Protein AF-0000000072495945 (afdb_homodimer)

Sequence (270 aa):
MSCQNFSPSEMRRWKANARERNRMHSLNIALDRLRNHLPFVHGNDSLSHRSALKLSKIETLRLARNYLILLTEILHNTRFDRSPFNDYDLIGQILAFGFSQQSLNKLSIMMNFTPFKQIQRPSLIVRKIFIKYNLMSCQNFSPSEMRRWKANARERNRMHSLNIALDRLRNHLPFVHGNDSLSHRSALKLSKIETLRLARNYLILLTEILHNTRFDRSPFNDYDLIGQILAFGFSQQSLNKLSIMMNFTPFKQIQRPSLIVRKIFIKYNL

Structure (mmCIF, N/CA/C/O backbone):
data_AF-0000000072495945-model_v1
#
loop_
_entity.id
_entity.type
_entity.pdbx_description
1 polymer 'Neurogenic differentiation factor 1'
#
loop_
_atom_site.group_PDB
_atom_site.id
_atom_site.type_symbol
_atom_site.label_atom_id
_atom_site.label_alt_id
_atom_site.label_comp_id
_atom_site.label_asym_id
_atom_site.label_entity_id
_atom_site.label_seq_id
_atom_site.pdbx_PDB_ins_code
_atom_site.Cartn_x
_atom_site.Cartn_y
_atom_site.Cartn_z
_atom_site.occupancy
_atom_site.B_iso_or_equiv
_atom_site.auth_seq_id
_atom_site.auth_comp_id
_atom_site.auth_asym_id
_atom_site.auth_atom_id
_atom_site.pdbx_PDB_model_num
ATOM 1 N N . MET A 1 1 ? -11.484 23.484 37.125 1 47.38 1 MET A N 1
ATOM 2 C CA . MET A 1 1 ? -11.117 23.312 35.719 1 47.38 1 MET A CA 1
ATOM 3 C C . MET A 1 1 ? -11.703 24.422 34.844 1 47.38 1 MET A C 1
ATOM 5 O O . MET A 1 1 ? -12.922 24.562 34.75 1 47.38 1 MET A O 1
ATOM 9 N N . SER A 1 2 ? -11 25.562 34.781 1 54.03 2 SER A N 1
ATOM 10 C CA . SER A 1 2 ? -11.508 26.688 34 1 54.03 2 SER A CA 1
ATOM 11 C C . SER A 1 2 ? -11.898 26.234 32.594 1 54.03 2 SER A C 1
ATOM 13 O O . SER A 1 2 ? -11.094 25.609 31.875 1 54.03 2 SER A O 1
ATOM 15 N N . CYS A 1 3 ? -13.078 26.016 32.469 1 60.5 3 CYS A N 1
ATOM 16 C CA . CYS A 1 3 ? -13.617 25.578 31.188 1 60.5 3 CYS A CA 1
ATOM 17 C C . CYS A 1 3 ? -13.281 26.578 30.094 1 60.5 3 CYS A C 1
ATOM 19 O O . CYS A 1 3 ? -13.688 27.75 30.156 1 60.5 3 CYS A O 1
ATOM 21 N N . GLN A 1 4 ? -12.062 26.578 29.547 1 64.38 4 GLN A N 1
ATOM 22 C CA . GLN A 1 4 ? -11.703 27.5 28.484 1 64.38 4 GLN A CA 1
ATOM 23 C C . GLN A 1 4 ? -12.82 27.609 27.453 1 64.38 4 GLN A C 1
ATOM 25 O O . GLN A 1 4 ? -13.328 26.594 26.969 1 64.38 4 GLN A O 1
ATOM 30 N N . ASN A 1 5 ? -13.688 28.5 27.578 1 75.94 5 ASN A N 1
ATOM 31 C CA . ASN A 1 5 ? -14.758 28.797 26.625 1 75.94 5 ASN A CA 1
ATOM 32 C C . ASN A 1 5 ? -14.234 28.953 25.203 1 75.94 5 ASN A C 1
ATOM 34 O O . ASN A 1 5 ? -13.453 29.859 24.922 1 75.94 5 ASN A O 1
ATOM 38 N N . PHE A 1 6 ? -14.266 28.016 24.312 1 80.31 6 PHE A N 1
ATOM 39 C CA . PHE A 1 6 ? -13.797 28.062 22.938 1 80.31 6 PHE A CA 1
ATOM 40 C C . PHE A 1 6 ? -14.773 28.844 22.062 1 80.31 6 PHE A C 1
ATOM 42 O O . PHE A 1 6 ? -15.992 28.719 22.203 1 80.31 6 PHE A O 1
ATOM 49 N N . SER A 1 7 ? -14.273 29.891 21.406 1 89.69 7 SER A N 1
ATOM 50 C CA . SER A 1 7 ? -15.078 30.562 20.375 1 89.69 7 SER A CA 1
ATOM 51 C C . SER A 1 7 ? -15.625 29.547 19.375 1 89.69 7 SER A C 1
ATOM 53 O O . SER A 1 7 ? -15.117 28.438 19.25 1 89.69 7 SER A O 1
ATOM 55 N N . PRO A 1 8 ? -16.688 29.922 18.734 1 90.5 8 PRO A N 1
ATOM 56 C CA . PRO A 1 8 ? -17.25 29.031 17.719 1 90.5 8 PRO A CA 1
ATOM 57 C C . PRO A 1 8 ? -16.219 28.641 16.641 1 90.5 8 PRO A C 1
ATOM 59 O O . PRO A 1 8 ? -16.203 27.5 16.188 1 90.5 8 PRO A O 1
ATOM 62 N N . SER A 1 9 ? -15.445 29.594 16.234 1 92.69 9 SER A N 1
ATOM 63 C CA . SER A 1 9 ? -14.43 29.312 15.227 1 92.69 9 SER A CA 1
ATOM 64 C C . SER A 1 9 ? -13.406 28.312 15.75 1 92.69 9 SER A C 1
ATOM 66 O O . SER A 1 9 ? -12.977 27.422 15.008 1 92.69 9 SER A O 1
ATOM 68 N N . GLU A 1 10 ? -13.07 28.516 16.938 1 92.25 10 GLU A N 1
ATOM 69 C CA . GLU A 1 10 ? -12.102 27.594 17.531 1 92.25 10 GLU A CA 1
ATOM 70 C C . GLU A 1 10 ? -12.664 26.188 17.641 1 92.25 10 GLU A C 1
ATOM 72 O O . GLU A 1 10 ? -11.953 25.203 17.406 1 92.25 10 GLU A O 1
ATOM 77 N N . MET A 1 11 ? -13.789 26.125 17.953 1 93.38 11 MET A N 1
ATOM 78 C CA . MET A 1 11 ? -14.461 24.828 18.078 1 93.38 11 MET A CA 1
ATOM 79 C C . MET A 1 11 ? -14.531 24.125 16.719 1 93.38 11 MET A C 1
ATOM 81 O O . MET A 1 11 ? -14.328 22.906 16.641 1 93.38 11 MET A O 1
ATOM 85 N N . ARG A 1 12 ? -14.867 24.906 15.695 1 95.5 12 ARG A N 1
ATOM 86 C CA . ARG A 1 12 ? -14.898 24.344 14.352 1 95.5 12 ARG A CA 1
ATOM 87 C C . ARG A 1 12 ? -13.531 23.797 13.945 1 95.5 12 ARG A C 1
ATOM 89 O O . ARG A 1 12 ? -13.438 22.719 13.367 1 95.5 12 ARG A O 1
ATOM 96 N N . ARG A 1 13 ? -12.625 24.547 14.242 1 95.62 13 ARG A N 1
ATOM 97 C CA . ARG A 1 13 ? -11.266 24.141 13.914 1 95.62 13 ARG A CA 1
ATOM 98 C C . ARG A 1 13 ? -10.883 22.859 14.664 1 95.62 13 ARG A C 1
ATOM 100 O O . ARG A 1 13 ? -10.25 21.969 14.102 1 95.62 13 ARG A O 1
ATOM 107 N N . TRP A 1 14 ? -11.188 22.812 15.891 1 95.62 14 TRP A N 1
ATOM 108 C CA . TRP A 1 14 ? -10.891 21.641 16.703 1 95.62 14 TRP A CA 1
ATOM 109 C C . TRP A 1 14 ? -11.547 20.391 16.125 1 95.62 14 TRP A C 1
ATOM 111 O O . TRP A 1 14 ? -10.914 19.344 16.031 1 95.62 14 TRP A O 1
ATOM 121 N N . LYS A 1 15 ? -12.703 20.547 15.734 1 97.12 15 LYS A N 1
ATOM 122 C CA . LYS A 1 15 ? -13.43 19.422 15.141 1 97.12 15 LYS A CA 1
ATOM 123 C C . LYS A 1 15 ? -12.781 18.969 13.836 1 97.12 15 LYS A C 1
ATOM 125 O O . LYS A 1 15 ? -12.648 17.781 13.578 1 97.12 15 LYS A O 1
ATOM 130 N N . ALA A 1 16 ? -12.375 19.859 12.961 1 97.19 16 ALA A N 1
ATOM 131 C CA . ALA A 1 16 ? -11.727 19.547 11.688 1 97.19 16 ALA A CA 1
ATOM 132 C C . ALA A 1 16 ? -10.406 18.828 11.914 1 97.19 16 ALA A C 1
ATOM 134 O O . ALA A 1 16 ? -10.086 17.859 11.211 1 97.19 16 ALA A O 1
ATOM 135 N N . ASN A 1 17 ? -9.75 19.281 12.867 1 96.25 17 ASN A N 1
ATOM 136 C CA . ASN A 1 17 ? -8.469 18.656 13.211 1 96.25 17 ASN A CA 1
ATOM 137 C C . ASN A 1 17 ? -8.656 17.25 13.734 1 96.25 17 ASN A C 1
ATOM 139 O O . ASN A 1 17 ? -7.859 16.359 13.438 1 96.25 17 ASN A O 1
ATOM 143 N N . ALA A 1 18 ? -9.641 17.125 14.539 1 97.31 18 ALA A N 1
ATOM 144 C CA . ALA A 1 18 ? -9.945 15.797 15.07 1 97.31 18 ALA A CA 1
ATOM 145 C C . ALA A 1 18 ? -10.32 14.836 13.953 1 97.31 18 ALA A C 1
ATOM 147 O O . ALA A 1 18 ? -9.922 13.664 13.969 1 97.31 18 ALA A O 1
ATOM 148 N N . ARG A 1 19 ? -11.031 15.297 12.992 1 96.69 19 ARG A N 1
ATOM 149 C CA . ARG A 1 19 ? -11.398 14.469 11.852 1 96.69 19 ARG A CA 1
ATOM 150 C C . ARG A 1 19 ? -10.172 14.039 11.062 1 96.69 19 ARG A C 1
ATOM 152 O O . ARG A 1 19 ? -10.039 12.875 10.688 1 96.69 19 ARG A O 1
ATOM 159 N N . GLU A 1 20 ? -9.32 14.977 10.867 1 94.69 20 GLU A N 1
ATOM 160 C CA . GLU A 1 20 ? -8.102 14.688 10.117 1 94.69 20 GLU A CA 1
ATOM 161 C C . GLU A 1 20 ? -7.207 13.703 10.867 1 94.69 20 GLU A C 1
ATOM 163 O O . GLU A 1 20 ? -6.605 12.812 10.258 1 94.69 20 GLU A O 1
ATOM 168 N N . ARG A 1 21 ? -7.172 13.859 12.07 1 96.38 21 ARG A N 1
ATOM 169 C CA . ARG A 1 21 ? -6.387 12.938 12.875 1 96.38 21 ARG A CA 1
ATOM 170 C C . ARG A 1 21 ? -6.941 11.516 12.781 1 96.38 21 ARG A C 1
ATOM 172 O O . ARG A 1 21 ? -6.18 10.562 12.641 1 96.38 21 ARG A O 1
ATOM 179 N N . ASN A 1 22 ? -8.203 11.5 12.852 1 96.81 22 ASN A N 1
ATOM 180 C CA . ASN A 1 22 ? -8.852 10.195 12.711 1 96.81 22 ASN A CA 1
ATOM 181 C C . ASN A 1 22 ? -8.586 9.586 11.336 1 96.81 22 ASN A C 1
ATOM 183 O O . ASN A 1 22 ? -8.375 8.375 11.219 1 96.81 22 ASN A O 1
ATOM 187 N N . ARG A 1 23 ? -8.688 10.289 10.328 1 95.19 23 ARG A N 1
ATOM 188 C CA . ARG A 1 23 ? -8.414 9.82 8.977 1 95.19 23 ARG A CA 1
ATOM 189 C C . ARG A 1 23 ? -7 9.266 8.852 1 95.19 23 ARG A C 1
ATOM 191 O O . ARG A 1 23 ? -6.793 8.203 8.266 1 95.19 23 ARG A O 1
ATOM 198 N N . MET A 1 24 ? -6.055 10.016 9.414 1 96.25 24 MET A N 1
ATOM 199 C CA . MET A 1 24 ? -4.66 9.586 9.359 1 96.25 24 MET A CA 1
ATOM 200 C C . MET A 1 24 ? -4.461 8.289 10.141 1 96.25 24 MET A C 1
ATOM 202 O O . MET A 1 24 ? -3.662 7.438 9.75 1 96.25 24 MET A O 1
ATOM 206 N N . HIS A 1 25 ? -5.172 8.195 11.203 1 96.81 25 HIS A N 1
ATOM 207 C CA . HIS A 1 25 ? -5.125 6.945 11.961 1 96.81 25 HIS A CA 1
ATOM 208 C C . HIS A 1 25 ? -5.637 5.777 11.125 1 96.81 25 HIS A C 1
ATOM 210 O O . HIS A 1 25 ? -5.023 4.707 11.109 1 96.81 25 HIS A O 1
ATOM 216 N N . SER A 1 26 ? -6.672 5.996 10.438 1 95.75 26 SER A N 1
ATOM 217 C CA . SER A 1 26 ? -7.23 4.961 9.57 1 95.75 26 SER A CA 1
ATOM 218 C C . SER A 1 26 ? -6.246 4.566 8.477 1 95.75 26 SER A C 1
ATOM 220 O O . SER A 1 26 ? -6.156 3.391 8.109 1 95.75 26 SER A O 1
ATOM 222 N N . LEU A 1 27 ? -5.605 5.473 7.945 1 95.94 27 LEU A N 1
ATOM 223 C CA . LEU A 1 27 ? -4.594 5.207 6.93 1 95.94 27 LEU A CA 1
ATOM 224 C C . LEU A 1 27 ? -3.488 4.312 7.484 1 95.94 27 LEU A C 1
ATOM 226 O O . LEU A 1 27 ? -3.07 3.357 6.824 1 95.94 27 LEU A O 1
ATOM 230 N N . ASN A 1 28 ? -3.082 4.656 8.68 1 95.5 28 ASN A N 1
ATOM 231 C CA . ASN A 1 28 ? -2.039 3.867 9.328 1 95.5 28 ASN A CA 1
ATOM 232 C C . ASN A 1 28 ? -2.502 2.438 9.594 1 95.5 28 ASN A C 1
ATOM 234 O O . ASN A 1 28 ? -1.726 1.491 9.445 1 95.5 28 ASN A O 1
ATOM 238 N N . ILE A 1 29 ? -3.676 2.318 9.961 1 95.12 29 ILE A N 1
ATOM 239 C CA . ILE A 1 29 ? -4.23 0.989 10.188 1 95.12 29 ILE A CA 1
ATOM 240 C C . ILE A 1 29 ? -4.215 0.196 8.883 1 95.12 29 ILE A C 1
ATOM 242 O O . ILE A 1 29 ? -3.844 -0.979 8.867 1 95.12 29 ILE A O 1
ATOM 246 N N . ALA A 1 30 ? -4.652 0.862 7.848 1 95.19 30 ALA A N 1
ATOM 247 C CA . ALA A 1 30 ? -4.664 0.189 6.551 1 95.19 30 ALA A CA 1
ATOM 248 C C . ALA A 1 30 ? -3.252 -0.219 6.133 1 95.19 30 ALA A C 1
ATOM 250 O O . ALA A 1 30 ? -3.051 -1.303 5.578 1 95.19 30 ALA A O 1
ATOM 251 N N . LEU A 1 31 ? -2.318 0.604 6.418 1 94.5 31 LEU A N 1
ATOM 252 C CA . LEU A 1 31 ? -0.926 0.297 6.109 1 94.5 31 LEU A CA 1
ATOM 253 C C . LEU A 1 31 ? -0.437 -0.895 6.926 1 94.5 31 LEU A C 1
ATOM 255 O O . LEU A 1 31 ? 0.254 -1.771 6.398 1 94.5 31 LEU A O 1
ATOM 259 N N . ASP A 1 32 ? -0.791 -0.868 8.164 1 92.19 32 ASP A N 1
ATOM 260 C CA . ASP A 1 32 ? -0.397 -1.972 9.039 1 92.19 32 ASP A CA 1
ATOM 261 C C . ASP A 1 32 ? -1.018 -3.287 8.57 1 92.19 32 ASP A C 1
ATOM 263 O O . ASP A 1 32 ? -0.366 -4.332 8.602 1 92.19 32 ASP A O 1
ATOM 267 N N . ARG A 1 33 ? -2.195 -3.256 8.156 1 90.94 33 ARG A N 1
ATOM 268 C CA . ARG A 1 33 ? -2.861 -4.449 7.645 1 90.94 33 ARG A CA 1
ATOM 269 C C . ARG A 1 33 ? -2.172 -4.961 6.383 1 90.94 33 ARG A C 1
ATOM 271 O O . ARG A 1 33 ? -2.064 -6.172 6.18 1 90.94 33 ARG A O 1
ATOM 278 N N . LEU A 1 34 ? -1.778 -4.039 5.594 1 93.19 34 LEU A N 1
ATOM 279 C CA . LEU A 1 34 ? -1.04 -4.426 4.398 1 93.19 34 LEU A CA 1
ATOM 280 C C . LEU A 1 34 ? 0.283 -5.09 4.766 1 93.19 34 LEU A C 1
ATOM 282 O O . LEU A 1 34 ? 0.659 -6.105 4.176 1 93.19 34 LEU A O 1
ATOM 286 N N . ARG A 1 35 ? 0.923 -4.57 5.723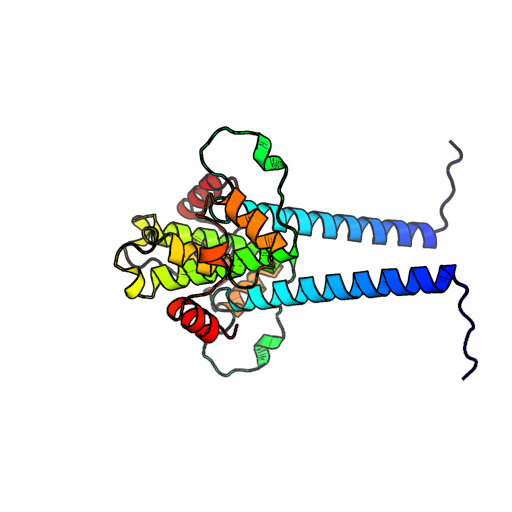 1 90.19 35 ARG A N 1
ATOM 287 C CA . ARG A 1 35 ? 2.221 -5.074 6.164 1 90.19 35 ARG A CA 1
ATOM 288 C C . ARG A 1 35 ? 2.123 -6.527 6.609 1 90.19 35 ARG A C 1
ATOM 290 O O . ARG A 1 35 ? 3.055 -7.309 6.406 1 90.19 35 ARG A O 1
ATOM 297 N N . ASN A 1 36 ? 1.043 -6.844 7.125 1 86.62 36 ASN A N 1
ATOM 298 C CA . ASN A 1 36 ? 0.852 -8.188 7.668 1 86.62 36 ASN A CA 1
ATOM 299 C C . ASN A 1 36 ? 0.748 -9.227 6.559 1 86.62 36 ASN A C 1
ATOM 301 O O . ASN A 1 36 ? 0.807 -10.43 6.824 1 86.62 36 ASN A O 1
ATOM 305 N N . HIS A 1 37 ? 0.679 -8.781 5.355 1 88.81 37 HIS A N 1
ATOM 306 C CA . HIS A 1 37 ? 0.514 -9.727 4.258 1 88.81 37 HIS A CA 1
ATOM 307 C C . HIS A 1 37 ? 1.736 -9.727 3.346 1 88.81 37 HIS A C 1
ATOM 309 O O . HIS A 1 37 ? 1.723 -10.359 2.285 1 88.81 37 HIS A O 1
ATOM 315 N N . LEU A 1 38 ? 2.617 -9.031 3.764 1 88.31 38 LEU A N 1
ATOM 316 C CA . LEU A 1 38 ? 3.887 -9.039 3.043 1 88.31 38 LEU A CA 1
ATOM 317 C C . LEU A 1 38 ? 4.75 -10.219 3.479 1 88.31 38 LEU A C 1
ATOM 319 O O . LEU A 1 38 ? 4.574 -10.75 4.578 1 88.31 38 LEU A O 1
ATOM 323 N N . PRO A 1 39 ? 5.547 -10.625 2.5 1 76.5 39 PRO A N 1
ATOM 324 C CA . PRO A 1 39 ? 6.316 -11.828 2.824 1 76.5 39 PRO A CA 1
ATOM 325 C C . PRO A 1 39 ? 7.207 -11.648 4.051 1 76.5 39 PRO A C 1
ATOM 327 O O . PRO A 1 39 ? 7.762 -10.562 4.262 1 76.5 39 PRO A O 1
ATOM 330 N N . PHE A 1 40 ? 7.375 -12.789 4.66 1 59.59 40 PHE A N 1
ATOM 331 C CA . PHE A 1 40 ? 8.352 -13.039 5.711 1 59.59 40 PHE A CA 1
ATOM 332 C C . PHE A 1 40 ? 8.125 -12.117 6.898 1 59.59 40 PHE A C 1
ATOM 334 O O . PHE A 1 40 ? 9.008 -11.945 7.742 1 59.59 40 PHE A O 1
ATOM 341 N N . VAL A 1 41 ? 7.199 -11.195 6.855 1 53.12 41 VAL A N 1
ATOM 342 C CA . VAL A 1 41 ? 7.031 -10.414 8.07 1 53.12 41 VAL A CA 1
ATOM 343 C C . VAL A 1 41 ? 6.742 -11.336 9.25 1 53.12 41 VAL A C 1
ATOM 345 O O . VAL A 1 41 ? 7.18 -11.078 10.375 1 53.12 41 VAL A O 1
ATOM 348 N N . HIS A 1 42 ? 5.711 -12.352 9.109 1 48.94 42 HIS A N 1
ATOM 349 C CA . HIS A 1 42 ? 5.473 -13.203 10.273 1 48.94 42 HIS A CA 1
ATOM 350 C C . HIS A 1 42 ? 6.398 -14.414 10.266 1 48.94 42 HIS A C 1
ATOM 352 O O . HIS A 1 42 ? 6.086 -15.438 9.656 1 48.94 42 HIS A O 1
ATOM 358 N N . GLY A 1 43 ? 7.559 -14.453 9.867 1 43.06 43 GLY A N 1
ATOM 359 C CA . GLY A 1 43 ? 8.266 -15.703 10.094 1 43.06 43 GLY A CA 1
ATOM 360 C C . GLY A 1 43 ? 7.738 -16.484 11.289 1 43.06 43 GLY A C 1
ATOM 361 O O . GLY A 1 43 ? 7.09 -15.906 12.172 1 43.06 43 GLY A O 1
ATOM 362 N N . ASN A 1 44 ? 7.406 -17.953 11.047 1 39.81 44 ASN A N 1
ATOM 363 C CA . ASN A 1 44 ? 7.09 -18.844 12.156 1 39.81 44 ASN A CA 1
ATOM 364 C C . ASN A 1 44 ? 7.727 -18.359 13.461 1 39.81 44 ASN A C 1
ATOM 366 O O . ASN A 1 44 ? 7.562 -19 14.5 1 39.81 44 ASN A O 1
ATOM 370 N N . ASP A 1 45 ? 9.141 -18.453 13.375 1 40.12 45 ASP A N 1
ATOM 371 C CA . ASP A 1 45 ? 9.828 -18.547 14.664 1 40.12 45 ASP A CA 1
ATOM 372 C C . ASP A 1 45 ? 9.32 -17.469 15.625 1 40.12 45 ASP A C 1
ATOM 374 O O . ASP A 1 45 ? 8.922 -16.375 15.195 1 40.12 45 ASP A O 1
ATOM 378 N N . SER A 1 46 ? 8.945 -17.844 16.891 1 37.16 46 SER A N 1
ATOM 379 C CA . SER A 1 46 ? 8.805 -17.344 18.25 1 37.16 46 SER A CA 1
ATOM 380 C C . SER A 1 46 ? 9.57 -16.031 18.422 1 37.16 46 SER A C 1
ATOM 382 O O . SER A 1 46 ? 9.664 -15.516 19.547 1 37.16 46 SER A O 1
ATOM 384 N N . LEU A 1 47 ? 10.773 -15.93 17.953 1 39.53 47 LEU A N 1
ATOM 385 C CA . LEU A 1 47 ? 11.641 -14.906 18.531 1 39.53 47 LEU A CA 1
ATOM 386 C C . LEU A 1 47 ? 11.055 -13.516 18.328 1 39.53 47 LEU A C 1
ATOM 388 O O . LEU A 1 47 ? 10.773 -13.109 17.203 1 39.53 47 LEU A O 1
ATOM 392 N N . SER A 1 48 ? 10.375 -12.922 19.297 1 39.72 48 SER A N 1
ATOM 393 C CA . SER A 1 48 ? 9.914 -11.703 19.969 1 39.72 48 SER A CA 1
ATOM 394 C C . SER A 1 48 ? 10.555 -10.469 19.344 1 39.72 48 SER A C 1
ATOM 396 O O . SER A 1 48 ? 9.977 -9.383 19.375 1 39.72 48 SER A O 1
ATOM 398 N N . HIS A 1 49 ? 11.953 -10.539 19.266 1 40.25 49 HIS A N 1
ATOM 399 C CA . HIS A 1 49 ? 12.75 -9.312 19.281 1 40.25 49 HIS A CA 1
ATOM 400 C C . HIS A 1 49 ? 12.617 -8.547 17.969 1 40.25 49 HIS A C 1
ATOM 402 O O . HIS A 1 49 ? 13.219 -7.488 17.812 1 40.25 49 HIS A O 1
ATOM 408 N N . ARG A 1 50 ? 12.195 -9.055 16.891 1 46.72 50 ARG A N 1
ATOM 409 C CA . ARG A 1 50 ? 12.156 -8.477 15.547 1 46.72 50 ARG A CA 1
ATOM 410 C C . ARG A 1 50 ? 11.109 -7.371 15.461 1 46.72 50 ARG A C 1
ATOM 412 O O . ARG A 1 50 ? 10.773 -6.91 14.367 1 46.72 50 ARG A O 1
ATOM 419 N N . SER A 1 51 ? 10.336 -7.289 16.469 1 48.12 51 SER A N 1
ATOM 420 C CA . SER A 1 51 ? 9.391 -6.199 16.703 1 48.12 51 SER A CA 1
ATOM 421 C C . SER A 1 51 ? 10.016 -4.848 16.359 1 48.12 51 SER A C 1
ATOM 423 O O . SER A 1 51 ? 9.312 -3.893 16.047 1 48.12 51 SER A O 1
ATOM 425 N N . ALA A 1 52 ? 11.445 -4.895 16.531 1 53.25 52 ALA A N 1
ATOM 426 C CA . ALA A 1 52 ? 12.047 -3.564 16.625 1 53.25 52 ALA A CA 1
ATOM 427 C C . ALA A 1 52 ? 12.289 -2.98 15.234 1 53.25 52 ALA A C 1
ATOM 429 O O . ALA A 1 52 ? 12.484 -1.771 15.094 1 53.25 52 ALA A O 1
ATOM 430 N N . LEU A 1 53 ? 12.172 -3.854 14.203 1 71.19 53 LEU A N 1
ATOM 431 C CA . LEU A 1 53 ? 12.523 -3.225 12.938 1 71.19 53 LEU A CA 1
ATOM 432 C C . LEU A 1 53 ? 11.312 -3.148 12.008 1 71.19 53 LEU A C 1
ATOM 434 O O . LEU A 1 53 ? 10.883 -4.164 11.461 1 71.19 53 LEU A O 1
ATOM 438 N N . LYS A 1 54 ? 10.648 -2.01 12.258 1 81.44 54 LYS A N 1
ATOM 439 C CA . LYS A 1 54 ? 9.484 -1.79 11.406 1 81.44 54 LYS A CA 1
ATOM 440 C C . LYS A 1 54 ? 9.859 -1.003 10.148 1 81.44 54 LYS A C 1
ATOM 442 O O . LYS A 1 54 ? 10.586 -0.011 10.227 1 81.44 54 LYS A O 1
ATOM 447 N N . LEU A 1 55 ? 9.5 -1.63 8.969 1 87 55 LEU A N 1
ATOM 448 C CA . LEU A 1 55 ? 9.648 -0.87 7.734 1 87 55 LEU A CA 1
ATOM 449 C C . LEU A 1 55 ? 8.883 0.448 7.809 1 87 55 LEU A C 1
ATOM 451 O O . LEU A 1 55 ? 7.812 0.516 8.414 1 87 55 LEU A O 1
ATOM 455 N N . SER A 1 56 ? 9.477 1.508 7.23 1 91.94 56 SER A N 1
ATOM 456 C CA . SER A 1 56 ? 8.758 2.771 7.129 1 91.94 56 SER A CA 1
ATOM 457 C C . SER A 1 56 ? 7.562 2.65 6.188 1 91.94 56 SER A C 1
ATOM 459 O O . SER A 1 56 ? 7.391 1.627 5.523 1 91.94 56 SER A O 1
ATOM 461 N N . LYS A 1 57 ? 6.777 3.76 6.168 1 94.19 57 LYS A N 1
ATOM 462 C CA . LYS A 1 57 ? 5.621 3.777 5.281 1 94.19 57 LYS A CA 1
ATOM 463 C C . LYS A 1 57 ? 6.043 3.605 3.824 1 94.19 57 LYS A C 1
ATOM 465 O O . LYS A 1 57 ? 5.465 2.795 3.096 1 94.19 57 LYS A O 1
ATOM 470 N N . ILE A 1 58 ? 7 4.293 3.432 1 95.31 58 ILE A N 1
ATOM 471 C CA . ILE A 1 58 ? 7.492 4.262 2.061 1 95.31 58 ILE A CA 1
ATOM 472 C C . ILE A 1 58 ? 8.07 2.881 1.751 1 95.31 58 ILE A C 1
ATOM 474 O O . ILE A 1 58 ? 7.816 2.32 0.683 1 95.31 58 ILE A O 1
ATOM 478 N N . GLU A 1 59 ? 8.828 2.322 2.643 1 92.69 59 GLU A N 1
ATOM 479 C CA . GLU A 1 59 ? 9.422 1 2.465 1 92.69 59 GLU A CA 1
ATOM 480 C C . GLU A 1 59 ? 8.344 -0.075 2.338 1 92.69 59 GLU A C 1
ATOM 482 O O . GLU A 1 59 ? 8.477 -0.999 1.532 1 92.69 59 GLU A O 1
ATOM 487 N N . THR A 1 60 ? 7.312 0.074 3.148 1 93.81 60 THR A N 1
ATOM 488 C CA . THR A 1 60 ? 6.211 -0.881 3.094 1 93.81 60 THR A CA 1
ATOM 489 C C . THR A 1 60 ? 5.555 -0.87 1.718 1 93.81 60 THR A C 1
ATOM 491 O O . THR A 1 60 ? 5.301 -1.927 1.137 1 93.81 60 THR A O 1
ATOM 494 N N . LEU A 1 61 ? 5.336 0.28 1.242 1 96.62 61 LEU A N 1
ATOM 495 C CA . LEU A 1 61 ? 4.691 0.434 -0.057 1 96.62 61 LEU A CA 1
ATOM 496 C C . LEU A 1 61 ? 5.57 -0.131 -1.169 1 96.62 61 LEU A C 1
ATOM 498 O O . LEU A 1 61 ? 5.07 -0.786 -2.088 1 96.62 61 LEU A O 1
ATOM 502 N N . ARG A 1 62 ? 6.801 0.103 -1.075 1 95.12 62 ARG A N 1
ATOM 503 C CA . ARG A 1 62 ? 7.746 -0.398 -2.066 1 95.12 62 ARG A CA 1
ATOM 504 C C . ARG A 1 62 ? 7.82 -1.921 -2.031 1 95.12 62 ARG A C 1
ATOM 506 O O . ARG A 1 62 ? 7.832 -2.572 -3.078 1 95.12 62 ARG A O 1
ATOM 513 N N . LEU A 1 63 ? 7.879 -2.418 -0.845 1 94 63 LEU A N 1
ATOM 514 C CA . LEU A 1 63 ? 7.914 -3.871 -0.713 1 94 63 LEU A CA 1
ATOM 515 C C . LEU A 1 63 ? 6.625 -4.496 -1.238 1 94 63 LEU A C 1
ATOM 517 O O . LEU A 1 63 ? 6.66 -5.543 -1.89 1 94 63 LEU A O 1
ATOM 521 N N . ALA A 1 64 ? 5.551 -3.848 -0.918 1 96 64 ALA A N 1
ATOM 522 C CA . ALA A 1 64 ? 4.266 -4.352 -1.4 1 96 64 ALA A CA 1
ATOM 523 C C . ALA A 1 64 ? 4.23 -4.391 -2.926 1 96 64 ALA A C 1
ATOM 525 O O . ALA A 1 64 ? 3.799 -5.383 -3.518 1 96 64 ALA A O 1
ATOM 526 N N . ARG A 1 65 ? 4.648 -3.355 -3.52 1 95.5 65 ARG A N 1
ATOM 527 C CA . ARG A 1 65 ? 4.723 -3.303 -4.977 1 95.5 65 ARG A CA 1
ATOM 528 C C . ARG A 1 65 ? 5.594 -4.43 -5.52 1 95.5 65 ARG A C 1
ATOM 530 O O . ARG A 1 65 ? 5.203 -5.125 -6.461 1 95.5 65 ARG A O 1
ATOM 537 N N . ASN A 1 66 ? 6.746 -4.574 -4.977 1 95.06 66 ASN A N 1
ATOM 538 C CA . ASN A 1 66 ? 7.672 -5.605 -5.43 1 95.06 66 ASN A CA 1
ATOM 539 C C . ASN A 1 66 ? 7.09 -7.004 -5.254 1 95.06 66 ASN A C 1
ATOM 541 O O . ASN A 1 66 ? 7.266 -7.867 -6.113 1 95.06 66 ASN A O 1
ATOM 545 N N . TYR A 1 67 ? 6.48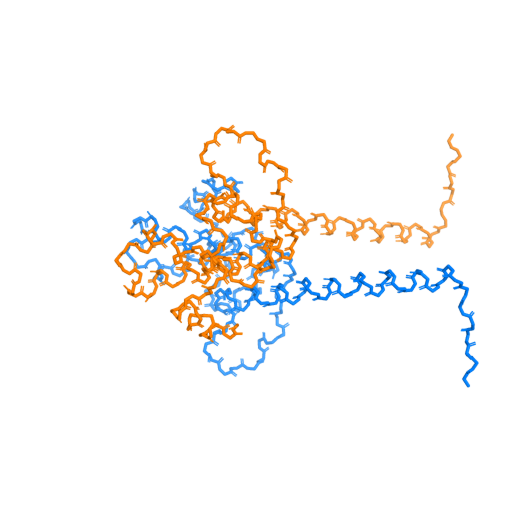4 -7.129 -4.152 1 93.75 67 TYR A N 1
ATOM 546 C CA . TYR A 1 67 ? 5.887 -8.43 -3.873 1 93.75 67 TYR A CA 1
ATOM 547 C C . TYR A 1 67 ? 4.773 -8.742 -4.863 1 93.75 67 TYR A C 1
ATOM 549 O O . TYR A 1 67 ? 4.645 -9.875 -5.328 1 93.75 67 TYR A O 1
ATOM 557 N N . LEU A 1 68 ? 3.988 -7.797 -5.145 1 94.25 68 LEU A N 1
ATOM 558 C CA . LEU A 1 68 ? 2.947 -7.961 -6.156 1 94.25 68 LEU A CA 1
ATOM 559 C C . LEU A 1 68 ? 3.547 -8.375 -7.492 1 94.25 68 LEU A C 1
ATOM 561 O O . LEU A 1 68 ? 3.023 -9.273 -8.164 1 94.25 68 LEU A O 1
ATOM 565 N N . ILE A 1 69 ? 4.551 -7.719 -7.844 1 92.81 69 ILE A N 1
ATOM 566 C CA . ILE A 1 69 ? 5.242 -8.031 -9.094 1 92.81 69 ILE A CA 1
ATOM 567 C C . ILE A 1 69 ? 5.75 -9.469 -9.055 1 92.81 69 ILE A C 1
ATOM 569 O O . ILE A 1 69 ? 5.582 -10.219 -10.016 1 92.81 69 ILE A O 1
ATOM 573 N N . LEU A 1 70 ? 6.336 -9.836 -7.969 1 91.31 70 LEU A N 1
ATOM 574 C CA . LEU A 1 70 ? 6.859 -11.188 -7.812 1 91.31 70 LEU A CA 1
ATOM 575 C C . LEU A 1 70 ? 5.75 -12.227 -7.977 1 91.31 70 LEU A C 1
ATOM 577 O O . LEU A 1 70 ? 5.898 -13.188 -8.727 1 91.31 70 LEU A O 1
ATOM 581 N N . LEU A 1 71 ? 4.656 -12.008 -7.227 1 89.5 71 LEU A N 1
ATOM 582 C CA . LEU A 1 71 ? 3.551 -12.961 -7.285 1 89.5 71 LEU A CA 1
ATOM 583 C C . LEU A 1 71 ? 2.98 -13.047 -8.695 1 89.5 71 LEU A C 1
ATOM 585 O O . LEU A 1 71 ? 2.625 -14.133 -9.164 1 89.5 71 LEU A O 1
ATOM 589 N N . THR A 1 72 ? 2.9 -11.938 -9.359 1 88 72 THR A N 1
ATOM 590 C CA . THR A 1 72 ? 2.404 -11.906 -10.727 1 88 72 THR A CA 1
ATOM 591 C C . THR A 1 72 ? 3.352 -12.664 -11.664 1 88 72 THR A C 1
ATOM 593 O O . THR A 1 72 ? 2.906 -13.414 -12.531 1 88 72 THR A O 1
ATOM 596 N N . GLU A 1 73 ? 4.594 -12.461 -11.477 1 88.25 73 GLU A N 1
ATOM 597 C CA . GLU A 1 73 ? 5.586 -13.148 -12.297 1 88.25 73 GLU A CA 1
ATOM 598 C C . GLU A 1 73 ? 5.531 -14.656 -12.078 1 88.25 73 GLU A C 1
ATOM 600 O O . GLU A 1 73 ? 5.652 -15.43 -13.023 1 88.25 73 GLU A O 1
ATOM 605 N N . ILE A 1 74 ? 5.371 -15.008 -10.852 1 86 74 ILE A N 1
ATOM 606 C CA . ILE A 1 74 ? 5.293 -16.438 -10.523 1 86 74 ILE A CA 1
ATOM 607 C C . ILE A 1 74 ? 4.055 -17.047 -11.172 1 86 74 ILE A C 1
ATOM 609 O O . ILE A 1 74 ? 4.098 -18.172 -11.664 1 86 74 ILE A O 1
ATOM 613 N N . LEU A 1 75 ? 3.027 -16.391 -11.18 1 83 75 LEU A N 1
ATOM 614 C CA . LEU A 1 75 ? 1.757 -16.891 -11.688 1 83 75 LEU A CA 1
ATOM 615 C C . LEU A 1 75 ? 1.773 -16.984 -13.211 1 83 75 LEU A C 1
ATOM 617 O O . LEU A 1 75 ? 1.18 -17.891 -13.797 1 83 75 LEU A O 1
ATOM 621 N N . HIS A 1 76 ? 2.428 -16.016 -13.867 1 81.81 76 HIS A N 1
ATOM 622 C CA . HIS A 1 76 ? 2.25 -15.898 -15.312 1 81.81 76 HIS A CA 1
ATOM 623 C C . HIS A 1 76 ? 3.506 -16.344 -16.062 1 81.81 76 HIS A C 1
ATOM 625 O O . HIS A 1 76 ? 3.461 -16.578 -17.266 1 81.81 76 HIS A O 1
ATOM 631 N N . ASN A 1 77 ? 4.555 -16.188 -15.43 1 74.25 77 ASN A N 1
ATOM 632 C CA . ASN A 1 77 ? 5.797 -16.5 -16.125 1 74.25 77 ASN A CA 1
ATOM 633 C C . ASN A 1 77 ? 6.293 -17.906 -15.797 1 74.25 77 ASN A C 1
ATOM 635 O O . ASN A 1 77 ? 6.48 -18.234 -14.633 1 74.25 77 ASN A O 1
ATOM 639 N N . THR A 1 78 ? 6.387 -18.609 -16.812 1 60.19 78 THR A N 1
ATOM 640 C CA . THR A 1 78 ? 6.785 -20 -16.781 1 60.19 78 THR A CA 1
ATOM 641 C C . THR A 1 78 ? 8.195 -20.156 -16.219 1 60.19 78 THR A C 1
ATOM 643 O O . THR A 1 78 ? 8.562 -21.234 -15.75 1 60.19 78 THR A O 1
ATOM 646 N N . ARG A 1 79 ? 8.977 -19.141 -16.422 1 60.31 79 ARG A N 1
ATOM 647 C CA . ARG A 1 79 ? 10.352 -19.266 -15.945 1 60.31 79 ARG A CA 1
ATOM 648 C C . ARG A 1 7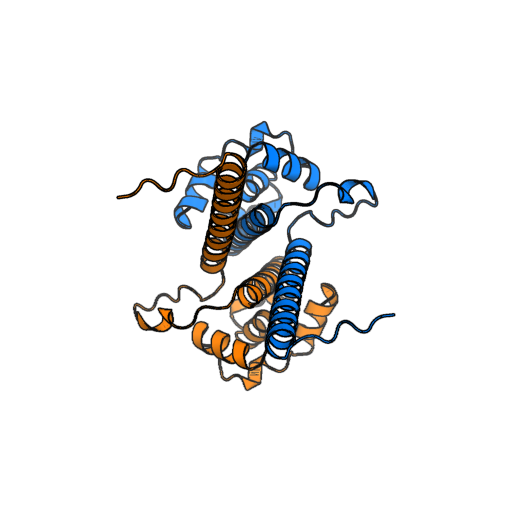9 ? 10.383 -19.594 -14.453 1 60.31 79 ARG A C 1
ATOM 650 O O . ARG A 1 79 ? 11.336 -20.203 -13.977 1 60.31 79 ARG A O 1
ATOM 657 N N . PHE A 1 80 ? 9.352 -19.031 -13.805 1 62 80 PHE A N 1
ATOM 658 C CA . PHE A 1 80 ? 9.234 -19.344 -12.383 1 62 80 PHE A CA 1
ATOM 659 C C . PHE A 1 80 ? 8.633 -20.734 -12.195 1 62 80 PHE A C 1
ATOM 661 O O . PHE A 1 80 ? 8.352 -21.141 -11.062 1 62 80 PHE A O 1
ATOM 668 N N . ASP A 1 81 ? 8.32 -21.297 -13.328 1 55.41 81 ASP A N 1
ATOM 669 C CA . ASP A 1 81 ? 7.738 -22.641 -13.312 1 55.41 81 ASP A CA 1
ATOM 670 C C . ASP A 1 81 ? 8.609 -23.609 -12.516 1 55.41 81 ASP A C 1
ATOM 672 O O . ASP A 1 81 ? 8.102 -24.562 -11.93 1 55.41 81 ASP A O 1
ATOM 676 N N . ARG A 1 82 ? 9.992 -23.453 -12.609 1 51.47 82 ARG A N 1
ATOM 677 C CA . ARG A 1 82 ? 10.875 -24.406 -11.961 1 51.47 82 ARG A CA 1
ATOM 678 C C . ARG A 1 82 ? 11.078 -24.062 -10.492 1 51.47 82 ARG A C 1
ATOM 680 O O . ARG A 1 82 ? 12.211 -23.891 -10.047 1 51.47 82 ARG A O 1
ATOM 687 N N . SER A 1 83 ? 10.117 -23.75 -9.703 1 56.5 83 SER A N 1
ATOM 688 C CA . SER A 1 83 ? 10.039 -23.625 -8.25 1 56.5 83 SER A CA 1
ATOM 689 C C . SER A 1 83 ? 10.656 -22.312 -7.773 1 56.5 83 SER A C 1
ATOM 691 O O . SER A 1 83 ? 11.789 -22.297 -7.277 1 56.5 83 SER A O 1
ATOM 693 N N . PRO A 1 84 ? 10.242 -21.156 -8.344 1 54.91 84 PRO A N 1
ATOM 694 C CA . PRO A 1 84 ? 10.875 -19.859 -8.078 1 54.91 84 PRO A CA 1
ATOM 695 C C . PRO A 1 84 ? 11.148 -19.641 -6.594 1 54.91 84 PRO A C 1
ATOM 697 O O . PRO A 1 84 ? 12.133 -18.984 -6.234 1 54.91 84 PRO A O 1
ATOM 700 N N . PHE A 1 85 ? 10.227 -20.297 -5.832 1 60.88 85 PHE A N 1
ATOM 701 C CA . PHE A 1 85 ? 10.414 -20.141 -4.395 1 60.88 85 PHE A CA 1
ATOM 702 C C . PHE A 1 85 ? 11.672 -20.875 -3.936 1 60.88 85 PHE A C 1
ATOM 704 O O . PHE A 1 85 ? 12.125 -20.688 -2.805 1 60.88 85 PHE A O 1
ATOM 711 N N . ASN A 1 86 ? 12.227 -21.344 -5.02 1 65.25 86 ASN A N 1
ATOM 712 C CA . ASN A 1 86 ? 13.438 -22.062 -4.66 1 65.25 86 ASN A CA 1
ATOM 713 C C . ASN A 1 86 ? 14.688 -21.234 -4.914 1 65.25 86 ASN A C 1
ATOM 715 O O . ASN A 1 86 ? 15.773 -21.562 -4.43 1 65.25 86 ASN A O 1
ATOM 719 N N . ASP A 1 87 ? 14.477 -20.234 -5.66 1 76.88 87 ASP A N 1
ATOM 720 C CA . ASP A 1 87 ? 15.617 -19.344 -5.871 1 76.88 87 ASP A CA 1
ATOM 721 C C . ASP A 1 87 ? 15.531 -18.125 -4.965 1 76.88 87 ASP A C 1
ATOM 723 O O . ASP A 1 87 ? 15.117 -17.047 -5.402 1 76.88 87 ASP A O 1
ATOM 727 N N . TYR A 1 88 ? 16 -18.297 -3.859 1 75.69 88 TYR A N 1
ATOM 728 C CA . TYR A 1 88 ? 15.898 -17.297 -2.807 1 75.69 88 TYR A CA 1
ATOM 729 C C . TYR A 1 88 ? 16.641 -16.016 -3.191 1 75.69 88 TYR A C 1
ATOM 731 O O . TYR A 1 88 ? 16.234 -14.914 -2.82 1 75.69 88 TYR A O 1
ATOM 739 N N . ASP A 1 89 ? 17.625 -16.312 -3.975 1 79.31 89 ASP A N 1
ATOM 740 C CA . ASP A 1 89 ? 18.391 -15.141 -4.387 1 79.31 89 ASP A CA 1
ATOM 741 C C . ASP A 1 89 ? 17.594 -14.266 -5.344 1 79.31 89 ASP A C 1
ATOM 743 O O . ASP A 1 89 ? 17.594 -13.039 -5.223 1 79.31 89 ASP A O 1
ATOM 747 N N . LEU A 1 90 ? 17.047 -14.93 -6.215 1 83.81 90 LEU A N 1
ATOM 748 C CA . LEU A 1 90 ? 16.234 -14.195 -7.18 1 83.81 90 LEU A CA 1
ATOM 749 C C . LEU A 1 90 ? 15.062 -13.492 -6.492 1 83.81 90 LEU A C 1
ATOM 751 O O . LEU A 1 90 ? 14.805 -12.312 -6.75 1 83.81 90 LEU A O 1
ATOM 755 N N . ILE A 1 91 ? 14.461 -14.188 -5.625 1 85.5 91 ILE A N 1
ATOM 756 C CA . ILE A 1 91 ? 13.328 -13.641 -4.887 1 85.5 91 ILE A CA 1
ATOM 757 C C . ILE A 1 91 ? 13.781 -12.438 -4.059 1 85.5 91 ILE A C 1
ATOM 759 O O . ILE A 1 91 ? 13.125 -11.391 -4.059 1 85.5 91 ILE A O 1
ATOM 763 N N . GLY A 1 92 ? 14.875 -12.602 -3.42 1 86.12 92 GLY A N 1
ATOM 764 C CA . GLY A 1 92 ? 15.414 -11.516 -2.619 1 86.12 92 GLY A CA 1
ATOM 765 C C . GLY A 1 92 ? 15.719 -10.273 -3.432 1 86.12 92 GLY A C 1
ATOM 766 O O . GLY A 1 92 ? 15.453 -9.156 -2.986 1 86.12 92 GLY A O 1
ATOM 767 N N . GLN A 1 93 ? 16.297 -10.484 -4.578 1 89.06 93 GLN A N 1
ATOM 768 C CA . GLN A 1 93 ? 16.625 -9.359 -5.445 1 89.06 93 GLN A CA 1
ATOM 769 C C . GLN A 1 93 ? 15.375 -8.625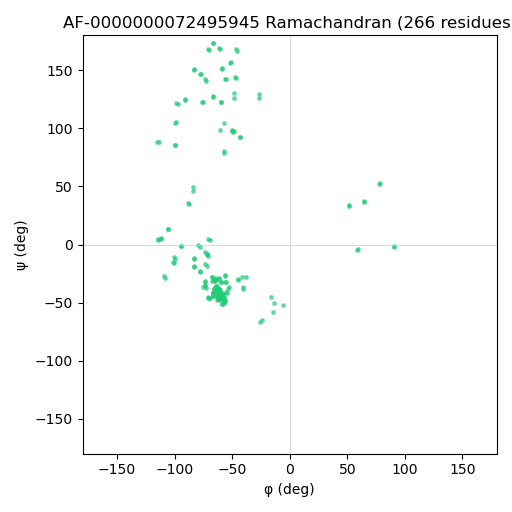 -5.902 1 89.06 93 GLN A C 1
ATOM 771 O O . GLN A 1 93 ? 15.375 -7.395 -6.008 1 89.06 93 GLN A O 1
ATOM 776 N N . ILE A 1 94 ? 14.352 -9.359 -6.113 1 91 94 ILE A N 1
ATOM 777 C CA . ILE A 1 94 ? 13.109 -8.742 -6.562 1 91 94 ILE A CA 1
ATOM 778 C C . ILE A 1 94 ? 12.484 -7.945 -5.418 1 91 94 ILE A C 1
ATOM 780 O O . ILE A 1 94 ? 12.117 -6.777 -5.59 1 91 94 ILE A O 1
ATOM 784 N N . LEU A 1 95 ? 12.461 -8.555 -4.293 1 91.31 95 LEU A N 1
ATOM 785 C CA . LEU A 1 95 ? 11.828 -7.914 -3.146 1 91.31 95 LEU A CA 1
ATOM 786 C C . LEU A 1 95 ? 12.617 -6.688 -2.703 1 91.31 95 LEU A C 1
ATOM 788 O O . LEU A 1 95 ? 12.039 -5.711 -2.221 1 91.31 95 LEU A O 1
ATOM 792 N N . ALA A 1 96 ? 13.867 -6.688 -2.938 1 90.75 96 ALA A N 1
ATOM 793 C CA . ALA A 1 96 ? 14.75 -5.633 -2.447 1 90.75 96 ALA A CA 1
ATOM 794 C C . ALA A 1 96 ? 14.938 -4.543 -3.5 1 90.75 96 ALA A C 1
ATOM 796 O O . ALA A 1 96 ? 15.594 -3.533 -3.246 1 90.75 96 ALA A O 1
ATOM 797 N N . PHE A 1 97 ? 14.352 -4.719 -4.59 1 92.62 97 PHE A N 1
ATOM 798 C CA . PHE A 1 97 ? 14.609 -3.812 -5.703 1 92.62 97 PHE A CA 1
ATOM 799 C C . PHE A 1 97 ? 14.25 -2.381 -5.328 1 92.62 97 PHE A C 1
ATOM 801 O O . PHE A 1 97 ? 13.141 -2.113 -4.867 1 92.62 97 PHE A O 1
ATOM 808 N N . GLY A 1 98 ? 15.172 -1.463 -5.414 1 90.69 98 GLY A N 1
ATOM 809 C CA . GLY A 1 98 ? 14.938 -0.043 -5.203 1 90.69 98 GLY A CA 1
ATOM 810 C C . GLY A 1 98 ? 15.133 0.386 -3.762 1 90.69 98 GLY A C 1
ATOM 811 O O . GLY A 1 98 ? 14.93 1.554 -3.422 1 90.69 98 GLY A O 1
ATOM 812 N N . PHE A 1 99 ? 15.438 -0.479 -2.93 1 90.94 99 PHE A N 1
ATOM 813 C CA . PHE A 1 99 ? 15.664 -0.136 -1.529 1 90.94 99 PHE A CA 1
ATOM 814 C C . PHE A 1 99 ? 17.031 0.499 -1.339 1 90.94 99 PHE A C 1
ATOM 816 O O . PHE A 1 99 ? 17.984 0.161 -2.049 1 90.94 99 PHE A O 1
ATOM 823 N N . SER A 1 100 ? 16.953 1.391 -0.383 1 88.56 100 SER A N 1
ATOM 824 C CA . SER A 1 100 ? 18.25 1.932 0.012 1 88.56 100 SER A CA 1
ATOM 825 C C . SER A 1 100 ? 19.094 0.888 0.746 1 88.56 100 SER A C 1
ATOM 827 O O . SER A 1 100 ? 18.562 -0.133 1.194 1 88.56 100 SER A O 1
ATOM 829 N N . GLN A 1 101 ? 20.344 1.206 0.904 1 84.56 101 GLN A N 1
ATOM 830 C CA . GLN A 1 101 ? 21.25 0.29 1.599 1 84.56 101 GLN A CA 1
ATOM 831 C C . GLN A 1 101 ? 20.781 0.047 3.031 1 84.56 101 GLN A C 1
ATOM 833 O O . GLN A 1 101 ? 20.812 -1.086 3.518 1 84.56 101 GLN A O 1
ATOM 838 N N . GLN A 1 102 ? 20.375 1.094 3.678 1 83.69 102 GLN A N 1
ATOM 839 C CA . GLN A 1 102 ? 19.891 0.969 5.051 1 83.69 102 GLN A CA 1
ATOM 840 C C . GLN A 1 102 ? 18.625 0.114 5.121 1 83.69 102 GLN A C 1
ATOM 842 O O . GLN A 1 102 ? 18.484 -0.717 6.02 1 83.69 102 GLN A O 1
ATOM 847 N N . SER A 1 103 ? 17.797 0.289 4.148 1 85.31 103 SER A N 1
ATOM 848 C CA . SER A 1 103 ? 16.547 -0.456 4.102 1 85.31 103 SER A CA 1
ATOM 849 C C . SER A 1 103 ? 16.781 -1.915 3.725 1 85.31 103 SER A C 1
ATOM 851 O O . SER A 1 103 ? 16.047 -2.803 4.168 1 85.31 103 SER A O 1
ATOM 853 N N . LEU A 1 104 ? 17.766 -2.137 2.949 1 84.94 104 LEU A N 1
ATOM 854 C CA . LEU A 1 104 ? 18.125 -3.498 2.559 1 84.94 104 LEU A CA 1
ATOM 855 C C . LEU A 1 104 ? 18.562 -4.316 3.771 1 84.94 104 LEU A C 1
ATOM 857 O O . LEU A 1 104 ? 18.219 -5.496 3.879 1 84.94 104 LEU A O 1
ATOM 861 N N . ASN A 1 105 ? 19.297 -3.686 4.562 1 81.19 105 ASN A N 1
ATOM 862 C CA . ASN A 1 105 ? 19.719 -4.359 5.785 1 81.19 105 ASN A CA 1
ATOM 863 C C . ASN A 1 105 ? 18.516 -4.789 6.629 1 81.19 105 ASN A C 1
ATOM 865 O O . ASN A 1 105 ? 18.484 -5.914 7.133 1 81.19 105 ASN A O 1
ATOM 869 N N . LYS A 1 106 ? 17.609 -3.893 6.703 1 79.12 106 LYS A N 1
ATOM 870 C CA . LYS A 1 106 ? 16.391 -4.211 7.441 1 79.12 106 LYS A CA 1
ATOM 871 C C . LYS A 1 106 ? 15.664 -5.398 6.816 1 79.12 106 LYS A C 1
ATOM 873 O O . LYS A 1 106 ? 15.258 -6.328 7.52 1 79.12 106 LYS A O 1
ATOM 878 N N . LEU A 1 107 ? 15.555 -5.309 5.551 1 80.62 107 LEU A N 1
ATOM 879 C CA . LEU A 1 107 ? 14.859 -6.367 4.824 1 80.62 107 LEU A CA 1
ATOM 880 C C . LEU A 1 107 ? 15.594 -7.695 4.969 1 80.62 107 LEU A C 1
ATOM 882 O O . LEU A 1 107 ? 14.953 -8.742 5.117 1 80.62 107 LEU A O 1
ATOM 886 N N . SER A 1 108 ? 16.859 -7.68 4.867 1 80.12 108 SER A N 1
ATOM 887 C CA . SER A 1 108 ? 17.656 -8.898 4.969 1 80.12 108 SER A CA 1
ATOM 888 C C . SER A 1 108 ? 17.453 -9.578 6.32 1 80.12 108 SER A C 1
ATOM 890 O O . SER A 1 108 ? 17.375 -10.805 6.395 1 80.12 108 SER A O 1
ATOM 892 N N . ILE A 1 109 ? 17.438 -8.797 7.297 1 77.44 109 ILE A N 1
ATOM 893 C CA . ILE A 1 109 ? 17.25 -9.328 8.641 1 77.44 109 ILE A CA 1
ATOM 894 C C . ILE A 1 109 ? 15.836 -9.898 8.773 1 77.44 109 ILE A C 1
ATOM 896 O O . ILE A 1 109 ? 15.648 -11 9.281 1 77.44 109 ILE A O 1
ATOM 900 N N . MET A 1 110 ? 14.961 -9.211 8.25 1 74.69 110 MET A N 1
ATOM 901 C CA . MET A 1 110 ? 13.555 -9.594 8.375 1 74.69 110 MET A CA 1
ATOM 902 C C . MET A 1 110 ? 13.273 -10.891 7.617 1 74.69 110 MET A C 1
ATOM 904 O O . MET A 1 110 ? 12.484 -11.719 8.07 1 74.69 110 MET A O 1
ATOM 908 N N . MET A 1 111 ? 14.016 -11.07 6.535 1 73.75 111 MET A N 1
ATOM 909 C CA . MET A 1 111 ? 13.664 -12.172 5.648 1 73.75 111 MET A CA 1
ATOM 910 C C . MET A 1 111 ? 14.734 -13.258 5.676 1 73.75 111 MET A C 1
ATOM 912 O O . MET A 1 111 ? 14.625 -14.258 4.965 1 73.75 111 MET A O 1
ATOM 916 N N . ASN A 1 112 ? 15.648 -13.086 6.488 1 74.06 112 ASN A N 1
ATOM 917 C CA . ASN A 1 112 ? 16.75 -14.039 6.625 1 74.06 112 ASN A CA 1
ATOM 918 C C . ASN A 1 112 ? 17.391 -14.344 5.277 1 74.06 112 ASN A C 1
ATOM 920 O O . ASN A 1 112 ? 17.594 -15.508 4.926 1 74.06 112 ASN A O 1
ATOM 924 N N . PHE A 1 113 ? 17.375 -13.344 4.496 1 67.12 113 PHE A N 1
ATOM 925 C CA . PHE A 1 113 ? 18.062 -13.469 3.215 1 67.12 113 PHE A CA 1
ATOM 926 C C . PHE A 1 113 ? 19.578 -13.438 3.404 1 67.12 113 PHE A C 1
ATOM 928 O O . PHE A 1 113 ? 20.078 -12.883 4.387 1 67.12 113 PHE A O 1
ATOM 935 N N . THR A 1 114 ? 20.188 -14.344 2.57 1 61.53 114 THR A N 1
ATOM 936 C CA . THR A 1 114 ? 21.656 -14.336 2.572 1 61.53 114 THR A CA 1
ATOM 937 C C . THR A 1 114 ? 22.188 -12.906 2.486 1 61.53 114 THR A C 1
ATOM 939 O O . THR A 1 114 ? 21.484 -12.008 2.033 1 61.53 114 THR A O 1
ATOM 942 N N . PRO A 1 115 ? 23.438 -12.82 2.764 1 58.12 115 PRO A N 1
ATOM 943 C CA . PRO A 1 115 ? 24.109 -11.531 2.898 1 58.12 115 PRO A CA 1
ATOM 944 C C . PRO A 1 115 ? 23.781 -10.562 1.765 1 58.12 115 PRO A C 1
ATOM 946 O O . PRO A 1 115 ? 23.516 -10.992 0.639 1 58.12 115 PRO A O 1
ATOM 949 N N . PHE A 1 116 ? 23.656 -9.133 2.105 1 59.09 116 PHE A N 1
ATOM 950 C CA . PHE A 1 116 ? 23.266 -7.895 1.445 1 59.09 116 PHE A CA 1
ATOM 951 C C . PHE A 1 116 ? 23.812 -7.836 0.026 1 59.09 116 PHE A C 1
ATOM 953 O O . PHE A 1 116 ? 23.156 -7.309 -0.878 1 59.09 116 PHE A O 1
ATOM 960 N N . LYS A 1 117 ? 25 -8.367 -0.061 1 59.06 117 LYS A N 1
ATOM 961 C CA . LYS A 1 117 ? 25.719 -8.133 -1.313 1 59.06 117 LYS A CA 1
ATOM 962 C C . LYS A 1 117 ? 25 -8.797 -2.486 1 59.06 117 LYS A C 1
ATOM 964 O O . LYS A 1 117 ? 24.969 -8.25 -3.59 1 59.06 117 LYS A O 1
ATOM 969 N N . GLN A 1 118 ? 24.438 -9.789 -2.152 1 58.22 118 GLN A N 1
ATOM 970 C CA . GLN A 1 118 ? 23.906 -10.555 -3.27 1 58.22 118 GLN A CA 1
ATOM 971 C C . GLN A 1 118 ? 22.547 -10.008 -3.713 1 58.22 118 GLN A C 1
ATOM 973 O O . GLN A 1 118 ? 22.188 -10.102 -4.887 1 58.22 118 GLN A O 1
ATOM 978 N N . ILE A 1 119 ? 21.969 -9.25 -2.814 1 64.19 119 ILE A N 1
ATOM 979 C CA . ILE A 1 119 ? 20.625 -8.781 -3.182 1 64.19 119 ILE A CA 1
ATOM 980 C C . ILE A 1 119 ? 20.719 -7.344 -3.695 1 64.19 119 ILE A C 1
ATOM 982 O O . ILE A 1 119 ? 19.781 -6.855 -4.344 1 64.19 119 ILE A O 1
ATOM 986 N N . GLN A 1 120 ? 21.828 -6.781 -3.473 1 68.88 120 GLN A N 1
ATOM 987 C CA . GLN A 1 120 ? 22 -5.379 -3.832 1 68.88 120 GLN A CA 1
ATOM 988 C C . GLN A 1 120 ? 22.125 -5.207 -5.344 1 68.88 120 GLN A C 1
ATOM 990 O O . GLN A 1 120 ? 21.734 -4.176 -5.895 1 68.88 120 GLN A O 1
ATOM 995 N N . ARG A 1 121 ? 22.734 -6.148 -5.992 1 78.56 121 ARG A N 1
ATOM 996 C CA . ARG A 1 121 ? 22.938 -6.051 -7.434 1 78.56 121 ARG A CA 1
ATOM 997 C C . ARG A 1 121 ? 21.891 -6.883 -8.188 1 78.56 121 ARG A C 1
ATOM 999 O O . ARG A 1 121 ? 22.016 -8.109 -8.266 1 78.56 121 ARG A O 1
ATOM 1006 N N . PRO A 1 122 ? 20.938 -6.152 -8.75 1 85.5 122 PRO A N 1
ATOM 1007 C CA . PRO A 1 122 ? 19.906 -6.922 -9.469 1 85.5 122 PRO A CA 1
ATOM 1008 C C . PRO A 1 122 ? 20.469 -7.629 -10.703 1 85.5 122 PRO A C 1
ATOM 1010 O O . PRO A 1 122 ? 21.234 -7.039 -11.469 1 85.5 122 PRO A O 1
ATOM 1013 N N . SER A 1 123 ? 20.203 -8.914 -10.75 1 87.06 123 SER A N 1
ATOM 1014 C CA . SER A 1 123 ? 20.594 -9.695 -11.922 1 87.06 123 SER A CA 1
ATOM 1015 C C . SER A 1 123 ? 19.891 -9.18 -13.18 1 87.06 123 SER A C 1
ATOM 1017 O O . SER A 1 123 ? 19 -8.344 -13.102 1 87.06 123 SER A O 1
ATOM 1019 N N . LEU A 1 124 ? 20.375 -9.688 -14.281 1 88.56 124 LEU A N 1
ATOM 1020 C CA . LEU A 1 124 ? 19.812 -9.266 -15.555 1 88.56 124 LEU A CA 1
ATOM 1021 C C . LEU A 1 124 ? 18.344 -9.617 -15.641 1 88.56 124 LEU A C 1
ATOM 1023 O O . LEU A 1 124 ? 17.531 -8.836 -16.172 1 88.56 124 LEU A O 1
ATOM 1027 N N . ILE A 1 125 ? 18.078 -10.688 -15.156 1 87.25 125 ILE A N 1
ATOM 1028 C CA . ILE A 1 125 ? 16.688 -11.141 -15.211 1 87.25 125 ILE A CA 1
ATOM 1029 C C . ILE A 1 125 ? 15.812 -10.219 -14.375 1 87.25 125 ILE A C 1
ATOM 1031 O O . ILE A 1 125 ? 14.711 -9.852 -14.797 1 87.25 125 ILE A O 1
ATOM 1035 N N . VAL A 1 126 ? 16.312 -9.836 -13.258 1 90.25 126 VAL A N 1
ATOM 1036 C CA . VAL A 1 126 ? 15.555 -8.969 -12.359 1 90.25 126 VAL A CA 1
ATOM 1037 C C . VAL A 1 126 ? 15.367 -7.598 -13 1 90.25 126 VAL A C 1
ATOM 1039 O O . VAL A 1 126 ? 14.273 -7.02 -12.945 1 90.25 126 VAL A O 1
ATOM 1042 N N . ARG A 1 127 ? 16.391 -7.078 -13.625 1 91.5 127 ARG A N 1
ATOM 1043 C CA . ARG A 1 127 ? 16.312 -5.793 -14.32 1 91.5 127 ARG A CA 1
ATOM 1044 C C . ARG A 1 127 ? 15.281 -5.84 -15.438 1 91.5 127 ARG A C 1
ATOM 1046 O O . ARG A 1 127 ? 14.523 -4.887 -15.633 1 91.5 127 ARG A O 1
ATOM 1053 N N . LYS A 1 128 ? 15.25 -6.934 -16.125 1 90.69 128 LYS A N 1
ATOM 1054 C CA . LYS A 1 128 ? 14.289 -7.098 -17.203 1 90.69 128 LYS A CA 1
ATOM 1055 C C . LYS A 1 128 ? 12.859 -7.102 -16.672 1 90.69 128 LYS A C 1
ATOM 1057 O O . LYS A 1 128 ? 11.953 -6.527 -17.297 1 90.69 128 LYS A O 1
ATOM 1062 N N . ILE A 1 129 ? 12.695 -7.711 -15.555 1 89.69 129 ILE A N 1
ATOM 1063 C CA . ILE A 1 129 ? 11.367 -7.785 -14.945 1 89.69 129 ILE A CA 1
ATOM 1064 C C . ILE A 1 129 ? 10.883 -6.383 -14.602 1 89.69 129 ILE A C 1
ATOM 1066 O O . ILE A 1 129 ? 9.766 -6 -14.961 1 89.69 129 ILE A O 1
ATOM 1070 N N . PHE A 1 130 ? 11.695 -5.598 -13.984 1 92 130 PHE A N 1
ATOM 1071 C CA . PHE A 1 130 ? 11.234 -4.301 -13.5 1 92 130 PHE A CA 1
ATOM 1072 C C . PHE A 1 130 ? 11.148 -3.293 -14.641 1 92 130 PHE A C 1
ATOM 1074 O O . PHE A 1 130 ? 10.367 -2.338 -14.578 1 92 130 PHE A O 1
ATOM 1081 N N . ILE A 1 131 ? 11.875 -3.521 -15.703 1 91.38 131 ILE A N 1
ATOM 1082 C CA . ILE A 1 131 ? 11.695 -2.717 -16.906 1 91.38 131 ILE A CA 1
ATOM 1083 C C . ILE A 1 131 ? 10.312 -2.967 -17.5 1 91.38 131 ILE A C 1
ATOM 1085 O O . ILE A 1 131 ? 9.633 -2.027 -17.922 1 91.38 131 ILE A O 1
ATOM 1089 N N . LYS A 1 132 ? 9.953 -4.203 -17.469 1 87.31 132 LYS A N 1
ATOM 1090 C CA . LYS A 1 132 ? 8.625 -4.582 -17.938 1 87.31 132 LYS A CA 1
ATOM 1091 C C . LYS A 1 132 ? 7.539 -3.812 -17.188 1 87.31 132 LYS A C 1
ATOM 1093 O O . LYS A 1 132 ? 6.465 -3.545 -17.734 1 87.31 132 LYS A O 1
ATOM 1098 N N . TYR A 1 133 ? 7.793 -3.404 -16.016 1 86.75 133 TYR A N 1
ATOM 1099 C CA . TYR A 1 133 ? 6.812 -2.725 -15.18 1 86.75 133 TYR A CA 1
ATOM 1100 C C . TYR A 1 133 ? 7.109 -1.232 -15.094 1 86.75 133 TYR A C 1
ATOM 1102 O O . TYR A 1 133 ? 6.617 -0.545 -14.195 1 86.75 133 TYR A O 1
ATOM 1110 N N . ASN A 1 134 ? 7.922 -0.771 -15.898 1 83.12 134 ASN A N 1
ATOM 1111 C CA . ASN A 1 134 ? 8.281 0.635 -16.047 1 83.12 134 ASN A CA 1
ATOM 1112 C C . ASN A 1 134 ? 8.961 1.179 -14.797 1 83.12 134 ASN A C 1
ATOM 1114 O O . ASN A 1 134 ? 8.648 2.279 -14.344 1 83.12 134 ASN A O 1
ATOM 1118 N N . LEU A 1 135 ? 9.711 0.387 -14.234 1 85.38 135 LEU A N 1
ATOM 1119 C CA . LEU A 1 135 ? 10.484 0.76 -13.055 1 85.38 135 LEU A CA 1
ATOM 1120 C C . LEU A 1 135 ? 11.977 0.566 -13.297 1 85.38 135 LEU A C 1
ATOM 1122 O O . LEU A 1 135 ? 12.375 -0.269 -14.109 1 85.38 135 LEU A O 1
ATOM 1126 N N . MET B 1 1 ? 11.297 43.656 -4.688 1 47.94 1 MET B N 1
ATOM 1127 C CA . MET B 1 1 ? 10.938 42.438 -3.932 1 47.94 1 MET B CA 1
ATOM 1128 C C . MET B 1 1 ? 11.531 42.5 -2.527 1 47.94 1 MET B C 1
ATOM 1130 O O . MET B 1 1 ? 12.75 42.531 -2.363 1 47.94 1 MET B O 1
ATOM 1134 N N . SER B 1 2 ? 10.844 43.188 -1.588 1 53.56 2 SER B N 1
ATOM 1135 C CA . SER B 1 2 ? 11.352 43.281 -0.226 1 53.56 2 SER B CA 1
ATOM 1136 C C . SER B 1 2 ? 11.766 41.906 0.311 1 53.56 2 SER B C 1
ATOM 1138 O O . SER B 1 2 ? 10.969 40.969 0.291 1 53.56 2 SER B O 1
ATOM 1140 N N . CYS B 1 3 ? 12.938 41.719 0.204 1 60.12 3 CYS B N 1
ATOM 1141 C CA . CYS B 1 3 ? 13.492 40.438 0.696 1 60.12 3 CYS B CA 1
ATOM 1142 C C . CYS B 1 3 ? 13.156 40.25 2.166 1 60.12 3 CYS B C 1
ATOM 1144 O O . CYS B 1 3 ? 13.547 41.031 3.02 1 60.12 3 CYS B O 1
ATOM 1146 N N . GLN B 1 4 ? 11.945 39.812 2.51 1 64.19 4 GLN B N 1
ATOM 1147 C CA . GLN B 1 4 ? 11.578 39.562 3.904 1 64.19 4 GLN B CA 1
ATOM 1148 C C . GLN B 1 4 ? 12.703 38.844 4.648 1 64.19 4 GLN B C 1
ATOM 1150 O O . GLN B 1 4 ? 13.227 37.844 4.172 1 64.19 4 GLN B O 1
ATOM 1155 N N . ASN B 1 5 ? 13.562 39.5 5.277 1 75.88 5 ASN B N 1
ATOM 1156 C CA . ASN B 1 5 ? 14.641 39 6.117 1 75.88 5 ASN B CA 1
ATOM 1157 C C . ASN B 1 5 ? 14.125 37.969 7.121 1 75.88 5 ASN B C 1
ATOM 1159 O O . ASN B 1 5 ? 13.328 38.281 8 1 75.88 5 ASN B O 1
ATOM 1163 N N . PHE B 1 6 ? 14.18 36.688 6.941 1 80.25 6 PHE B N 1
ATOM 1164 C CA . PHE B 1 6 ? 13.719 35.625 7.832 1 80.25 6 PHE B CA 1
ATOM 1165 C C . PHE B 1 6 ? 14.68 35.438 9 1 80.25 6 PHE B C 1
ATOM 1167 O O . PHE B 1 6 ? 15.898 35.5 8.82 1 80.25 6 PHE B O 1
ATOM 1174 N N . SER B 1 7 ? 14.148 35.562 10.227 1 89.69 7 SER B N 1
ATOM 1175 C CA . SER B 1 7 ? 14.945 35.188 11.391 1 89.69 7 SER B CA 1
ATOM 1176 C C . SER B 1 7 ? 15.523 33.812 11.25 1 89.69 7 SER B C 1
ATOM 1178 O O . SER B 1 7 ? 15.039 33 10.438 1 89.69 7 SER B O 1
ATOM 1180 N N . PRO B 1 8 ? 16.578 33.562 11.93 1 90.56 8 PRO B N 1
ATOM 1181 C CA . PRO B 1 8 ? 17.156 32.219 11.883 1 90.56 8 PRO B CA 1
ATOM 1182 C C . PRO B 1 8 ? 16.156 31.109 12.234 1 90.56 8 PRO B C 1
ATOM 1184 O O . PRO B 1 8 ? 16.172 30.047 11.625 1 90.56 8 PRO B O 1
ATOM 1187 N N . SER B 1 9 ? 15.375 31.375 13.234 1 92.62 9 SER B N 1
ATOM 1188 C CA . SER B 1 9 ? 14.367 30.391 13.633 1 92.62 9 SER B CA 1
ATOM 1189 C C . SER B 1 9 ? 13.359 30.156 12.516 1 92.62 9 SER B C 1
ATOM 1191 O O . SER B 1 9 ? 12.953 29.016 12.273 1 92.62 9 SER B O 1
ATOM 1193 N N . GLU B 1 10 ? 13.008 31.203 11.93 1 92.38 10 GLU B N 1
ATOM 1194 C CA . GLU B 1 10 ? 12.055 31.078 10.836 1 92.38 10 GLU B CA 1
ATOM 1195 C C . GLU B 1 10 ? 12.641 30.297 9.664 1 92.38 10 GLU B C 1
ATOM 1197 O O . GLU B 1 10 ? 11.953 29.484 9.039 1 92.38 10 GLU B O 1
ATOM 1202 N N . MET B 1 11 ? 13.758 30.516 9.43 1 93.31 11 MET B N 1
ATOM 1203 C CA . MET B 1 11 ? 14.453 29.828 8.352 1 93.31 11 MET B CA 1
ATOM 1204 C C . MET B 1 11 ? 14.547 28.328 8.641 1 93.31 11 MET B C 1
ATOM 1206 O O . MET B 1 11 ? 14.375 27.5 7.746 1 93.31 11 MET B O 1
ATOM 1210 N N . ARG B 1 12 ? 14.883 28.016 9.898 1 95.5 12 ARG B N 1
ATOM 1211 C CA . ARG B 1 12 ? 14.938 26.609 10.297 1 95.5 12 ARG B CA 1
ATOM 1212 C C . ARG B 1 12 ? 13.578 25.938 10.109 1 95.5 12 ARG B C 1
ATOM 1214 O O . ARG B 1 12 ? 13.508 24.812 9.625 1 95.5 12 ARG B O 1
ATOM 1221 N N . ARG B 1 13 ? 12.648 26.625 10.5 1 95.62 13 ARG B N 1
ATOM 1222 C CA . ARG B 1 13 ? 11.297 26.078 10.367 1 95.62 13 ARG B CA 1
ATOM 1223 C C . ARG B 1 13 ? 10.938 25.875 8.898 1 95.62 13 ARG B C 1
ATOM 1225 O O . ARG B 1 13 ? 10.328 24.859 8.539 1 95.62 13 ARG B O 1
ATOM 1232 N N . TRP B 1 14 ? 11.234 26.812 8.102 1 95.62 14 TRP B N 1
ATOM 1233 C CA . TRP B 1 14 ? 10.953 26.719 6.672 1 95.62 14 TRP B CA 1
ATOM 1234 C C . TRP B 1 14 ? 11.641 25.5 6.062 1 95.62 14 TRP B C 1
ATOM 1236 O O . TRP B 1 14 ? 11.031 24.75 5.293 1 95.62 14 TRP B O 1
ATOM 1246 N N . LYS B 1 15 ? 12.789 25.312 6.441 1 97.06 15 LYS B N 1
ATOM 1247 C CA . LYS B 1 15 ? 13.539 24.156 5.941 1 97.06 15 LYS B CA 1
ATOM 1248 C C . LYS B 1 15 ? 12.906 22.844 6.398 1 97.06 15 LYS B C 1
ATOM 1250 O O . LYS B 1 15 ? 12.805 21.891 5.617 1 97.06 15 LYS B O 1
ATOM 1255 N N . ALA B 1 16 ? 12.5 22.719 7.625 1 97.25 16 ALA B N 1
ATOM 1256 C CA . ALA B 1 16 ? 11.859 21.516 8.164 1 97.25 16 ALA B CA 1
ATOM 1257 C C . ALA B 1 16 ? 10.547 21.219 7.445 1 97.25 16 ALA B C 1
ATOM 1259 O O . ALA B 1 16 ? 10.258 20.062 7.129 1 97.25 16 ALA B O 1
ATOM 1260 N N . ASN B 1 17 ? 9.875 22.234 7.195 1 96.25 17 ASN B N 1
ATOM 1261 C CA . ASN B 1 17 ? 8.609 22.094 6.484 1 96.25 17 ASN B CA 1
ATOM 1262 C C . ASN B 1 17 ? 8.82 21.625 5.051 1 96.25 17 ASN B C 1
ATOM 1264 O O . ASN B 1 17 ? 8.039 20.828 4.535 1 96.25 17 ASN B O 1
ATOM 1268 N N . ALA B 1 18 ? 9.797 22.203 4.477 1 97.31 18 ALA B N 1
ATOM 1269 C CA . ALA B 1 18 ? 10.109 21.781 3.111 1 97.31 18 ALA B CA 1
ATOM 1270 C C . ALA B 1 18 ? 10.508 20.312 3.059 1 97.31 18 ALA B C 1
ATOM 1272 O O . ALA B 1 18 ? 10.133 19.594 2.129 1 97.31 18 ALA B O 1
ATOM 1273 N N . ARG B 1 19 ? 11.219 19.859 4.023 1 96.69 19 ARG B N 1
ATOM 1274 C CA . ARG B 1 19 ? 11.617 18.469 4.09 1 96.69 19 ARG B CA 1
ATOM 1275 C C . ARG B 1 19 ? 10.398 17.562 4.238 1 96.69 19 ARG B C 1
ATOM 1277 O O . ARG B 1 19 ? 10.289 16.531 3.564 1 96.69 19 ARG B O 1
ATOM 1284 N N . GLU B 1 20 ? 9.531 17.984 5.078 1 94.62 20 GLU B N 1
ATOM 1285 C CA . GLU B 1 20 ? 8.32 17.203 5.316 1 94.62 20 GLU B CA 1
ATOM 1286 C C . GLU B 1 20 ? 7.441 17.156 4.07 1 94.62 20 GLU B C 1
ATOM 1288 O O . GLU B 1 20 ? 6.859 16.109 3.754 1 94.62 20 GLU B O 1
ATOM 1293 N N . ARG B 1 21 ? 7.41 18.188 3.451 1 96.44 21 ARG B N 1
ATOM 1294 C CA . ARG B 1 21 ? 6.637 18.234 2.217 1 96.44 21 ARG B CA 1
ATOM 1295 C C . ARG B 1 21 ? 7.215 17.281 1.176 1 96.44 21 ARG B C 1
ATOM 1297 O O . ARG B 1 21 ? 6.469 16.562 0.503 1 96.44 21 ARG B O 1
ATOM 1304 N N . ASN B 1 22 ? 8.469 17.328 1.119 1 96.88 22 ASN B N 1
ATOM 1305 C CA . ASN B 1 22 ? 9.141 16.422 0.197 1 96.88 22 ASN B CA 1
ATOM 1306 C C . ASN B 1 22 ? 8.898 14.969 0.572 1 96.88 22 ASN B C 1
ATOM 1308 O O . ASN B 1 22 ? 8.703 14.117 -0.302 1 96.88 22 ASN B O 1
ATOM 1312 N N . ARG B 1 23 ? 8.977 14.625 1.745 1 95.19 23 ARG B N 1
ATOM 1313 C CA . ARG B 1 23 ? 8.727 13.273 2.227 1 95.19 23 ARG B CA 1
ATOM 1314 C C . ARG B 1 23 ? 7.32 12.812 1.856 1 95.19 23 ARG B C 1
ATOM 1316 O O . ARG B 1 23 ? 7.129 11.688 1.384 1 95.19 23 ARG B O 1
ATOM 1323 N N . MET B 1 24 ? 6.359 13.695 2.084 1 96.25 24 MET B N 1
ATOM 1324 C CA . MET B 1 24 ? 4.973 13.367 1.762 1 96.25 24 MET B CA 1
ATOM 1325 C C . MET B 1 24 ? 4.797 13.164 0.26 1 96.25 24 MET B C 1
ATOM 1327 O O . MET B 1 24 ? 4.016 12.32 -0.169 1 96.25 24 MET B O 1
ATOM 1331 N N . HIS B 1 25 ? 5.5 13.945 -0.477 1 96.88 25 HIS B N 1
ATOM 1332 C CA . HIS B 1 25 ? 5.477 13.758 -1.923 1 96.88 25 HIS B CA 1
ATOM 1333 C C . HIS B 1 25 ? 6.016 12.383 -2.311 1 96.88 25 HIS B C 1
ATOM 1335 O O . HIS B 1 25 ? 5.422 11.695 -3.141 1 96.88 25 HIS B O 1
ATOM 1341 N N . SER B 1 26 ? 7.055 12 -1.692 1 95.81 26 SER B N 1
ATOM 1342 C CA . SER B 1 26 ? 7.637 10.688 -1.953 1 95.81 26 SER B CA 1
ATOM 1343 C C . SER B 1 26 ? 6.664 9.57 -1.591 1 95.81 26 SER B C 1
ATOM 1345 O O . SER B 1 26 ? 6.598 8.555 -2.279 1 95.81 26 SER B O 1
ATOM 1347 N N . LEU B 1 27 ? 6.004 9.711 -0.557 1 95.94 27 LEU B N 1
ATOM 1348 C CA . LEU B 1 27 ? 5.004 8.734 -0.14 1 95.94 27 LEU B CA 1
ATOM 1349 C C . LEU B 1 27 ? 3.914 8.594 -1.196 1 95.94 27 LEU B C 1
ATOM 1351 O O . LEU B 1 27 ? 3.518 7.473 -1.536 1 95.94 27 LEU B O 1
ATOM 1355 N N . ASN B 1 28 ? 3.486 9.727 -1.678 1 95.62 28 ASN B N 1
ATOM 1356 C CA . ASN B 1 28 ? 2.457 9.719 -2.711 1 95.62 28 ASN B CA 1
ATOM 1357 C C . ASN B 1 28 ? 2.949 9.047 -3.988 1 95.62 28 ASN B C 1
ATOM 1359 O O . ASN B 1 28 ? 2.195 8.328 -4.645 1 95.62 28 ASN B O 1
ATOM 1363 N N . ILE B 1 29 ? 4.125 9.289 -4.305 1 95.19 29 ILE B N 1
ATOM 1364 C CA . ILE B 1 29 ? 4.707 8.641 -5.477 1 95.19 29 ILE B CA 1
ATOM 1365 C C . ILE B 1 29 ? 4.719 7.129 -5.281 1 95.19 29 ILE B C 1
ATOM 1367 O O . ILE B 1 29 ? 4.371 6.375 -6.195 1 95.19 29 ILE B O 1
ATOM 1371 N N . ALA B 1 30 ? 5.137 6.742 -4.098 1 95.31 30 ALA B N 1
ATOM 1372 C CA . ALA B 1 30 ? 5.172 5.309 -3.816 1 95.31 30 ALA B CA 1
ATOM 1373 C C . ALA B 1 30 ? 3.771 4.703 -3.891 1 95.31 30 ALA B C 1
ATOM 1375 O O . ALA B 1 30 ? 3.596 3.594 -4.398 1 95.31 30 ALA B O 1
ATOM 1376 N N . LEU B 1 31 ? 2.822 5.422 -3.447 1 94.56 31 LEU B N 1
ATOM 1377 C CA . LEU B 1 31 ? 1.439 4.961 -3.51 1 94.56 31 LEU B CA 1
ATOM 1378 C C . LEU B 1 31 ? 0.97 4.848 -4.957 1 94.56 31 LEU B C 1
ATOM 1380 O O . LEU B 1 31 ? 0.3 3.881 -5.32 1 94.56 31 LEU B O 1
ATOM 1384 N N . ASP B 1 32 ? 1.311 5.836 -5.711 1 92.19 32 ASP B N 1
ATOM 1385 C CA . ASP B 1 32 ? 0.934 5.824 -7.121 1 92.19 32 ASP B CA 1
ATOM 1386 C C . ASP B 1 32 ? 1.586 4.648 -7.852 1 92.19 32 ASP B C 1
ATOM 1388 O O . ASP B 1 32 ? 0.956 4.012 -8.695 1 92.19 32 ASP B O 1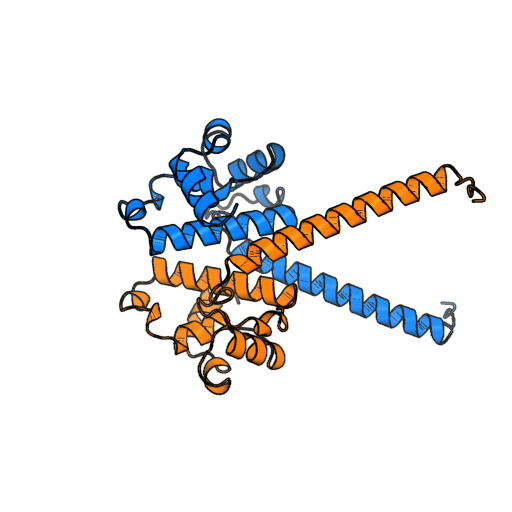
ATOM 1392 N N . ARG B 1 33 ? 2.768 4.371 -7.555 1 91.06 33 ARG B N 1
ATOM 1393 C CA . ARG B 1 33 ? 3.463 3.238 -8.156 1 91.06 33 ARG B CA 1
ATOM 1394 C C . ARG B 1 33 ? 2.793 1.922 -7.781 1 91.06 33 ARG B C 1
ATOM 1396 O O . ARG B 1 33 ? 2.715 1.002 -8.594 1 91.06 33 ARG B O 1
ATOM 1403 N N . LEU B 1 34 ? 2.383 1.875 -6.574 1 93.25 34 LEU B N 1
ATOM 1404 C CA . LEU B 1 34 ? 1.662 0.684 -6.137 1 93.25 34 LEU B CA 1
ATOM 1405 C C . LEU B 1 34 ? 0.35 0.531 -6.898 1 93.25 34 LEU B C 1
ATOM 1407 O O . LEU B 1 34 ? -0.001 -0.571 -7.324 1 93.25 34 LEU B O 1
ATOM 1411 N N . ARG B 1 35 ? -0.303 1.592 -7.102 1 90.19 35 ARG B N 1
ATOM 1412 C CA . ARG B 1 35 ? -1.595 1.594 -7.781 1 90.19 35 ARG B CA 1
ATOM 1413 C C . ARG B 1 35 ? -1.471 1.033 -9.195 1 90.19 35 ARG B C 1
ATOM 1415 O O . ARG B 1 35 ? -2.387 0.375 -9.688 1 90.19 35 ARG B O 1
ATOM 1422 N N . ASN B 1 36 ? -0.387 1.254 -9.75 1 86.75 36 ASN B N 1
ATOM 1423 C CA . ASN B 1 36 ? -0.172 0.839 -11.133 1 86.75 36 ASN B CA 1
ATOM 1424 C C . ASN B 1 36 ? -0.038 -0.677 -11.242 1 86.75 36 ASN B C 1
ATOM 1426 O O . ASN B 1 36 ? -0.082 -1.226 -12.352 1 86.75 36 ASN B O 1
ATOM 1430 N N . HIS B 1 37 ? 0.036 -1.324 -10.141 1 88.88 37 HIS B N 1
ATOM 1431 C CA . HIS B 1 37 ? 0.231 -2.77 -10.188 1 88.88 37 HIS B CA 1
ATOM 1432 C C . HIS B 1 37 ? -0.985 -3.508 -9.641 1 88.88 37 HIS B C 1
ATOM 1434 O O . HIS B 1 37 ? -0.951 -4.73 -9.477 1 88.88 37 HIS B O 1
ATOM 1440 N N . LEU B 1 38 ? -1.884 -2.766 -9.359 1 88.38 38 LEU B N 1
ATOM 1441 C CA . LEU B 1 38 ? -3.148 -3.357 -8.93 1 88.38 38 LEU B CA 1
ATOM 1442 C C . LEU B 1 38 ? -3.988 -3.764 -10.141 1 88.38 38 LEU B C 1
ATOM 1444 O O . LEU B 1 38 ? -3.814 -3.223 -11.234 1 88.38 38 LEU B O 1
ATOM 1448 N N . PRO B 1 39 ? -4.758 -4.797 -9.859 1 76.38 39 PRO B N 1
ATOM 1449 C CA . PRO B 1 39 ? -5.5 -5.305 -11.016 1 76.38 39 PRO B CA 1
ATOM 1450 C C . PRO B 1 39 ? -6.402 -4.246 -11.648 1 76.38 39 PRO B C 1
ATOM 1452 O O . PRO B 1 39 ? -6.977 -3.418 -10.938 1 76.38 39 PRO B O 1
ATOM 1455 N N . PHE B 1 40 ? -6.562 -4.508 -12.938 1 59.44 40 PHE B N 1
ATOM 1456 C CA . PHE B 1 40 ? -7.543 -3.869 -13.805 1 59.44 40 PHE B CA 1
ATOM 1457 C C . PHE B 1 40 ? -7.344 -2.357 -13.828 1 59.44 40 PHE B C 1
ATOM 1459 O O . PHE B 1 40 ? -8.227 -1.614 -14.25 1 59.44 40 PHE B O 1
ATOM 1466 N N . VAL B 1 41 ? -6.461 -1.791 -13.07 1 52.47 41 VAL B N 1
ATOM 1467 C CA . VAL B 1 41 ? -6.324 -0.346 -13.219 1 52.47 41 VAL B CA 1
ATOM 1468 C C . VAL B 1 41 ? -6.016 -0.008 -14.68 1 52.47 41 VAL B C 1
ATOM 1470 O O . VAL B 1 41 ? -6.449 1.028 -15.188 1 52.47 41 VAL B O 1
ATOM 1473 N N . HIS B 1 42 ? -4.973 -0.762 -15.383 1 48.44 42 HIS B N 1
ATOM 1474 C CA . HIS B 1 42 ? -4.711 -0.387 -16.766 1 48.44 42 HIS B CA 1
ATOM 1475 C C . HIS B 1 42 ? -5.621 -1.148 -17.719 1 48.44 42 HIS B C 1
ATOM 1477 O O . HIS B 1 42 ? -5.297 -2.262 -18.141 1 48.44 42 HIS B O 1
ATOM 1483 N N . GLY B 1 43 ? -6.781 -1.484 -17.562 1 42.84 43 GLY B N 1
ATOM 1484 C CA . GLY B 1 43 ? -7.453 -2.078 -18.703 1 42.84 43 GLY B CA 1
ATOM 1485 C C . GLY B 1 43 ? -6.887 -1.619 -20.031 1 42.84 43 GLY B C 1
ATOM 1486 O O . GLY B 1 43 ? -6.25 -0.566 -20.109 1 42.84 43 GLY B O 1
ATOM 1487 N N . ASN B 1 44 ? -6.449 -2.715 -21 1 39.47 44 ASN B N 1
ATOM 1488 C CA . ASN B 1 44 ? -6.098 -2.406 -22.391 1 39.47 44 ASN B CA 1
ATOM 1489 C C . ASN B 1 44 ? -6.762 -1.119 -22.859 1 39.47 44 ASN B C 1
ATOM 1491 O O . ASN B 1 44 ? -6.574 -0.703 -24 1 39.47 44 ASN B O 1
ATOM 1495 N N . ASP B 1 45 ? -8.172 -1.241 -22.906 1 40.19 45 ASP B N 1
ATOM 1496 C CA . ASP B 1 45 ? -8.836 -0.298 -23.797 1 40.19 45 ASP B CA 1
ATOM 1497 C C . ASP B 1 45 ? -8.336 1.125 -23.578 1 40.19 45 ASP B C 1
ATOM 1499 O O . ASP B 1 45 ? -7.973 1.486 -22.453 1 40.19 45 ASP B O 1
ATOM 1503 N N . SER B 1 46 ? -7.867 1.823 -24.672 1 37.28 46 SER B N 1
ATOM 1504 C CA . SER B 1 46 ? -7.703 3.199 -25.125 1 37.28 46 SER B CA 1
ATOM 1505 C C . SER B 1 46 ? -8.492 4.168 -24.25 1 37.28 46 SER B C 1
ATOM 1507 O O . SER B 1 46 ? -8.539 5.367 -24.531 1 37.28 46 SER B O 1
ATOM 1509 N N . LEU B 1 47 ? -9.75 3.893 -24.031 1 39.12 47 LEU B N 1
ATOM 1510 C CA . LEU B 1 47 ? -10.633 4.965 -23.594 1 39.12 47 LEU B CA 1
ATOM 1511 C C . LEU B 1 47 ? -10.125 5.613 -22.312 1 39.12 47 LEU B C 1
ATOM 1513 O O . LEU B 1 47 ? -9.906 4.93 -21.312 1 39.12 47 LEU B O 1
ATOM 1517 N N . SER B 1 48 ? -9.547 6.824 -22.406 1 39.25 48 SER B N 1
ATOM 1518 C CA . SER B 1 48 ? -9.109 8.078 -21.797 1 39.25 48 SER B CA 1
ATOM 1519 C C . SER B 1 48 ? -9.734 8.273 -20.422 1 39.25 48 SER B C 1
ATOM 1521 O O . SER B 1 48 ? -9.156 8.938 -19.562 1 39.25 48 SER B O 1
ATOM 1523 N N . HIS B 1 49 ? -11.117 8.273 -20.406 1 39.47 49 HIS B N 1
ATOM 1524 C CA . HIS B 1 49 ? -11.898 9.133 -19.516 1 39.47 49 HIS B CA 1
ATOM 1525 C C . HIS B 1 49 ? -11.852 8.633 -18.078 1 39.47 49 HIS B C 1
ATOM 1527 O O . HIS B 1 49 ? -12.508 9.195 -17.203 1 39.47 49 HIS B O 1
ATOM 1533 N N . ARG B 1 50 ? -11.484 7.465 -17.734 1 46.03 50 ARG B N 1
ATOM 1534 C CA . ARG B 1 50 ? -11.555 6.816 -16.422 1 46.03 50 ARG B CA 1
ATOM 1535 C C . ARG B 1 50 ? -10.508 7.387 -15.477 1 46.03 50 ARG B C 1
ATOM 1537 O O . ARG B 1 50 ? -10.156 6.754 -14.477 1 46.03 50 ARG B O 1
ATOM 1544 N N . SER B 1 51 ? -9.688 8.203 -16 1 47.97 51 SER B N 1
ATOM 1545 C CA . SER B 1 51 ? -8.766 9.07 -15.273 1 47.97 51 SER B CA 1
ATOM 1546 C C . SER B 1 51 ? -9.414 9.625 -14.008 1 47.97 51 SER B C 1
ATOM 1548 O O . SER B 1 51 ? -8.719 9.969 -13.047 1 47.97 51 SER B O 1
ATOM 1550 N N . ALA B 1 52 ? -10.828 9.711 -14.172 1 53.41 52 ALA B N 1
ATOM 1551 C CA . ALA B 1 52 ? -11.445 10.586 -13.188 1 53.41 52 ALA B CA 1
ATOM 1552 C C . ALA B 1 52 ? -11.703 9.852 -11.875 1 53.41 52 ALA B C 1
ATOM 1554 O O . ALA B 1 52 ? -11.922 10.477 -10.836 1 53.41 52 ALA B O 1
ATOM 1555 N N . LEU B 1 53 ? -11.562 8.484 -11.93 1 71.25 53 LEU B N 1
ATOM 1556 C CA . LEU B 1 53 ? -11.914 7.867 -10.656 1 71.25 53 LEU B CA 1
ATOM 1557 C C . LEU B 1 53 ? -10.695 7.227 -10 1 71.25 53 LEU B C 1
ATOM 1559 O O . LEU B 1 53 ? -10.211 6.191 -10.469 1 71.25 53 LEU B O 1
ATOM 1563 N N . LYS B 1 54 ? -10.086 8.133 -9.258 1 81.69 54 LYS B N 1
ATOM 1564 C CA . LYS B 1 54 ? -8.922 7.637 -8.539 1 81.69 54 LYS B CA 1
ATOM 1565 C C . LYS B 1 54 ? -9.305 7.133 -7.148 1 81.69 54 LYS B C 1
ATOM 1567 O O . LYS B 1 54 ? -10.055 7.793 -6.43 1 81.69 54 LYS B O 1
ATOM 1572 N N . LEU B 1 55 ? -8.922 5.832 -6.902 1 87.06 55 LEU B N 1
ATOM 1573 C CA . LEU B 1 55 ? -9.086 5.332 -5.543 1 87.06 55 LEU B CA 1
ATOM 1574 C C . LEU B 1 55 ? -8.352 6.223 -4.547 1 87.06 55 LEU B C 1
ATOM 1576 O O . LEU B 1 55 ? -7.281 6.758 -4.852 1 87.06 55 LEU B O 1
ATOM 1580 N N . SER B 1 56 ? -8.961 6.426 -3.361 1 91.94 56 SER B N 1
ATOM 1581 C CA . SER B 1 56 ? -8.266 7.145 -2.299 1 91.94 56 SER B CA 1
ATOM 1582 C C . SER B 1 56 ? -7.062 6.355 -1.793 1 91.94 56 SER B C 1
ATOM 1584 O O . SER B 1 56 ? -6.863 5.203 -2.182 1 91.94 56 SER B O 1
ATOM 1586 N N . LYS B 1 57 ? -6.301 7.027 -0.915 1 94.12 57 LYS B N 1
ATOM 1587 C CA . LYS B 1 57 ? -5.137 6.363 -0.335 1 94.12 57 LYS B CA 1
ATOM 1588 C C . LYS B 1 57 ? -5.543 5.109 0.435 1 94.12 57 LYS B C 1
ATOM 1590 O O . LYS B 1 57 ? -4.941 4.047 0.266 1 94.12 57 LYS B O 1
ATOM 1595 N N . ILE B 1 58 ? -6.516 5.219 1.208 1 95.31 58 ILE B N 1
ATOM 1596 C CA . ILE B 1 58 ? -7 4.117 2.033 1 95.31 58 ILE B CA 1
ATOM 1597 C C . ILE B 1 58 ? -7.547 3.006 1.142 1 95.31 58 ILE B C 1
ATOM 1599 O O . ILE B 1 58 ? -7.273 1.825 1.372 1 95.31 58 ILE B O 1
ATOM 1603 N N . GLU B 1 59 ? -8.297 3.334 0.141 1 92.69 59 GLU B N 1
ATOM 1604 C CA . GLU B 1 59 ? -8.867 2.359 -0.787 1 92.69 59 GLU B CA 1
ATOM 1605 C C . GLU B 1 59 ? -7.766 1.608 -1.535 1 92.69 59 GLU B C 1
ATOM 1607 O O . GLU B 1 59 ? -7.871 0.4 -1.756 1 92.69 59 GLU B O 1
ATOM 1612 N N . THR B 1 60 ? -6.742 2.355 -1.906 1 93.81 60 THR B N 1
ATOM 1613 C CA . THR B 1 60 ? -5.625 1.738 -2.605 1 93.81 60 THR B CA 1
ATOM 1614 C C . THR B 1 60 ? -4.957 0.681 -1.73 1 93.81 60 THR B C 1
ATOM 1616 O O . THR B 1 60 ? -4.68 -0.429 -2.191 1 93.81 60 THR B O 1
ATOM 1619 N N . LEU B 1 61 ? -4.754 1.03 -0.534 1 96.56 61 LEU B N 1
ATOM 1620 C CA . LEU B 1 61 ? -4.105 0.122 0.406 1 96.56 61 LEU B CA 1
ATOM 1621 C C . LEU B 1 61 ? -4.965 -1.116 0.645 1 96.56 61 LEU B C 1
ATOM 1623 O O . LEU B 1 61 ? -4.445 -2.232 0.71 1 96.56 61 LEU B O 1
ATOM 1627 N N . ARG B 1 62 ? -6.203 -0.92 0.745 1 95.12 62 ARG B N 1
ATOM 1628 C CA . ARG B 1 62 ? -7.129 -2.025 0.96 1 95.12 62 ARG B CA 1
ATOM 1629 C C . ARG B 1 62 ? -7.176 -2.947 -0.255 1 95.12 62 ARG B C 1
ATOM 1631 O O . ARG B 1 62 ? -7.164 -4.172 -0.114 1 95.12 62 ARG B O 1
ATOM 1638 N N . LEU B 1 63 ? -7.238 -2.33 -1.383 1 94 63 LEU B N 1
ATOM 1639 C CA . LEU B 1 63 ? -7.246 -3.131 -2.604 1 94 63 LEU B CA 1
ATOM 1640 C C . LEU B 1 63 ? -5.941 -3.91 -2.748 1 94 63 LEU B C 1
ATOM 1642 O O . LEU B 1 63 ? -5.953 -5.074 -3.16 1 94 63 LEU B O 1
ATOM 1646 N N . ALA B 1 64 ? -4.875 -3.238 -2.426 1 96 64 ALA B N 1
ATOM 1647 C CA . ALA B 1 64 ? -3.582 -3.91 -2.506 1 96 64 ALA B CA 1
ATOM 1648 C C . ALA B 1 64 ? -3.537 -5.125 -1.583 1 96 64 ALA B C 1
ATOM 1650 O O . ALA B 1 64 ? -3.08 -6.199 -1.983 1 96 64 ALA B O 1
ATOM 1651 N N . ARG B 1 65 ? -3.967 -4.945 -0.406 1 95.44 65 ARG B N 1
ATOM 1652 C CA . ARG B 1 65 ? -4.035 -6.055 0.542 1 95.44 65 ARG B CA 1
ATOM 1653 C C . ARG B 1 65 ? -4.879 -7.195 -0.009 1 95.44 65 ARG B C 1
ATOM 1655 O O . ARG B 1 65 ? -4.473 -8.359 0.039 1 95.44 65 ARG B O 1
ATOM 1662 N N . ASN B 1 66 ? -6.035 -6.879 -0.467 1 95 66 ASN B N 1
ATOM 1663 C CA . ASN B 1 66 ? -6.945 -7.891 -0.996 1 95 66 ASN B CA 1
ATOM 1664 C C . ASN B 1 66 ? -6.34 -8.617 -2.195 1 95 66 ASN B C 1
ATOM 1666 O O . ASN B 1 66 ? -6.496 -9.828 -2.336 1 95 66 ASN B O 1
ATOM 1670 N N . TYR B 1 67 ? -5.742 -7.824 -2.984 1 93.69 67 TYR B N 1
ATOM 1671 C CA . TYR B 1 67 ? -5.125 -8.406 -4.168 1 93.69 67 TYR B CA 1
ATOM 1672 C C . TYR B 1 67 ? -3.996 -9.359 -3.783 1 93.69 67 TYR B C 1
ATOM 1674 O O . TYR B 1 67 ? -3.848 -10.43 -4.379 1 93.69 67 TYR B O 1
ATOM 1682 N N . LEU B 1 68 ? -3.221 -8.977 -2.854 1 94.19 68 LEU B N 1
ATOM 1683 C CA . LEU B 1 68 ? -2.17 -9.852 -2.34 1 94.19 68 LEU B CA 1
ATOM 1684 C C . LEU B 1 68 ? -2.752 -11.164 -1.837 1 94.19 68 LEU B C 1
ATOM 1686 O O . LEU B 1 68 ? -2.209 -12.242 -2.115 1 94.19 68 LEU B O 1
ATOM 1690 N N . ILE B 1 69 ? -3.766 -11.047 -1.111 1 92.81 69 ILE B N 1
ATOM 1691 C CA . ILE B 1 69 ? -4.441 -12.227 -0.583 1 92.81 69 ILE B CA 1
ATOM 1692 C C . ILE B 1 69 ? -4.926 -13.102 -1.736 1 92.81 69 ILE B C 1
ATOM 1694 O O . ILE B 1 69 ? -4.738 -14.32 -1.72 1 92.81 69 ILE B O 1
ATOM 1698 N N . LEU B 1 70 ? -5.512 -12.5 -2.719 1 91.31 70 LEU B N 1
ATOM 1699 C CA . LEU B 1 70 ? -6.008 -13.227 -3.879 1 91.31 70 LEU B CA 1
ATOM 1700 C C . LEU B 1 70 ? -4.879 -13.984 -4.57 1 91.31 70 LEU B C 1
ATOM 1702 O O . LEU B 1 70 ? -5.008 -15.172 -4.859 1 91.31 70 LEU B O 1
ATOM 1706 N N . LEU B 1 71 ? -3.787 -13.242 -4.852 1 89.44 71 LEU B N 1
ATOM 1707 C CA . LEU B 1 71 ? -2.664 -13.859 -5.547 1 89.44 71 LEU B CA 1
ATOM 1708 C C . LEU B 1 71 ? -2.088 -15.008 -4.727 1 89.44 71 LEU B C 1
ATOM 1710 O O . LEU B 1 71 ? -1.712 -16.047 -5.281 1 89.44 71 LEU B O 1
ATOM 1714 N N . THR B 1 72 ? -2.025 -14.836 -3.451 1 88 72 THR B N 1
ATOM 1715 C CA . THR B 1 72 ? -1.523 -15.883 -2.566 1 88 72 THR B CA 1
ATOM 1716 C C . THR B 1 72 ? -2.451 -17.094 -2.582 1 88 72 THR B C 1
ATOM 1718 O O . THR B 1 72 ? -1.988 -18.234 -2.619 1 88 72 THR B O 1
ATOM 1721 N N . GLU B 1 73 ? -3.689 -16.844 -2.559 1 88.25 73 GLU B N 1
ATOM 1722 C CA . GLU B 1 73 ? -4.668 -17.938 -2.598 1 88.25 73 GLU B CA 1
ATOM 1723 C C . GLU B 1 73 ? -4.586 -18.703 -3.914 1 88.25 73 GLU B C 1
ATOM 1725 O O . GLU B 1 73 ? -4.684 -19.922 -3.93 1 88.25 73 GLU B O 1
ATOM 1730 N N . ILE B 1 74 ? -4.426 -17.953 -4.957 1 86 74 ILE B N 1
ATOM 1731 C CA . ILE B 1 74 ? -4.324 -18.594 -6.27 1 86 74 ILE B CA 1
ATOM 1732 C C . ILE B 1 74 ? -3.07 -19.453 -6.332 1 86 74 ILE B C 1
ATOM 1734 O O . ILE B 1 74 ? -3.088 -20.547 -6.906 1 86 74 ILE B O 1
ATOM 1738 N N . LEU B 1 75 ? -2.045 -19.047 -5.801 1 83.12 75 LEU B N 1
ATOM 1739 C CA . LEU B 1 75 ? -0.764 -19.734 -5.867 1 83.12 75 LEU B CA 1
ATOM 1740 C C . LEU B 1 75 ? -0.769 -20.969 -4.977 1 83.12 75 LEU B C 1
ATOM 1742 O O . LEU B 1 75 ? -0.154 -21.984 -5.316 1 83.12 75 LEU B O 1
ATOM 1746 N N . HIS B 1 76 ? -1.446 -20.891 -3.824 1 82 76 HIS B N 1
ATOM 1747 C CA . HIS B 1 76 ? -1.263 -21.953 -2.836 1 82 76 HIS B CA 1
ATOM 1748 C C . HIS B 1 76 ? -2.506 -22.828 -2.73 1 82 76 HIS B C 1
ATOM 1750 O O . HIS B 1 76 ? -2.451 -23.922 -2.172 1 82 76 HIS B O 1
ATOM 1756 N N . ASN B 1 77 ? -3.553 -22.266 -3.02 1 74.19 77 ASN B N 1
ATOM 1757 C CA . ASN B 1 77 ? -4.785 -23.031 -2.838 1 74.19 77 ASN B CA 1
ATOM 1758 C C . ASN B 1 77 ? -5.262 -23.641 -4.148 1 74.19 77 ASN B C 1
ATOM 1760 O O . ASN B 1 77 ? -5.441 -22.938 -5.141 1 74.19 77 ASN B O 1
ATOM 1764 N N . THR B 1 78 ? -5.352 -24.875 -4.074 1 60.41 78 THR B N 1
ATOM 1765 C CA . THR B 1 78 ? -5.73 -25.734 -5.188 1 60.41 78 THR B CA 1
ATOM 1766 C C . THR B 1 78 ? -7.133 -25.391 -5.684 1 60.41 78 THR B C 1
ATOM 1768 O O . THR B 1 78 ? -7.492 -25.703 -6.82 1 60.41 78 THR B O 1
ATOM 1771 N N . ARG B 1 79 ? -7.93 -24.922 -4.77 1 60.41 79 ARG B N 1
ATOM 1772 C CA . ARG B 1 79 ? -9.297 -24.641 -5.176 1 60.41 79 ARG B CA 1
ATOM 1773 C C . ARG B 1 79 ? -9.328 -23.688 -6.367 1 60.41 79 ARG B C 1
ATOM 1775 O O . ARG B 1 79 ? -10.273 -23.688 -7.152 1 60.41 79 ARG B O 1
ATOM 1782 N N . PHE B 1 80 ? -8.305 -22.828 -6.336 1 62.56 80 PHE B N 1
ATOM 1783 C CA . PHE B 1 80 ? -8.195 -21.922 -7.477 1 62.56 80 PHE B CA 1
ATOM 1784 C C . PHE B 1 80 ? -7.559 -22.625 -8.664 1 62.56 80 PHE B C 1
ATOM 1786 O O . PHE B 1 80 ? -7.246 -22 -9.68 1 62.56 80 PHE B O 1
ATOM 1793 N N . ASP B 1 81 ? -7.242 -23.859 -8.406 1 55.56 81 ASP B N 1
ATOM 1794 C CA . ASP B 1 81 ? -6.617 -24.672 -9.445 1 55.56 81 ASP B CA 1
ATOM 1795 C C . ASP B 1 81 ? -7.453 -24.656 -10.727 1 55.56 81 ASP B C 1
ATOM 1797 O O . ASP B 1 81 ? -6.91 -24.781 -11.828 1 55.56 81 ASP B O 1
ATOM 1801 N N . ARG B 1 82 ? -8.836 -24.688 -10.578 1 51.47 82 ARG B N 1
ATOM 1802 C CA . ARG B 1 82 ? -9.688 -24.797 -11.758 1 51.47 82 ARG B CA 1
ATOM 1803 C C . ARG B 1 82 ? -9.93 -23.422 -12.391 1 51.47 82 ARG B C 1
ATOM 1805 O O . ARG B 1 82 ? -11.047 -22.906 -12.367 1 51.47 82 ARG B O 1
ATOM 1812 N N . SER B 1 83 ? -8.977 -22.594 -12.648 1 56.62 83 SER B N 1
ATOM 1813 C CA . SER B 1 83 ? -8.93 -21.375 -13.453 1 56.62 83 SER B CA 1
ATOM 1814 C C . SER B 1 83 ? -9.547 -20.203 -12.711 1 56.62 83 SER B C 1
ATOM 1816 O O . SER B 1 83 ? -10.688 -19.812 -12.984 1 56.62 83 SER B O 1
ATOM 1818 N N . PRO B 1 84 ? -9.102 -19.922 -11.453 1 55.16 84 PRO B N 1
ATOM 1819 C CA . PRO B 1 84 ? -9.734 -18.922 -10.57 1 55.16 84 PRO B CA 1
ATOM 1820 C C . PRO B 1 84 ? -10.062 -17.625 -11.289 1 55.16 84 PRO B C 1
ATOM 1822 O O . PRO B 1 84 ? -11.07 -16.984 -10.984 1 55.16 84 PRO B O 1
ATOM 1825 N N . PHE B 1 85 ? -9.164 -17.391 -12.312 1 61 85 PHE B N 1
ATOM 1826 C CA . PHE B 1 85 ? -9.406 -16.156 -13.062 1 61 85 PHE B CA 1
ATOM 1827 C C . PHE B 1 85 ? -10.656 -16.281 -13.922 1 61 85 PHE B C 1
ATOM 1829 O O . PHE B 1 85 ? -11.141 -15.289 -14.469 1 61 85 PHE B O 1
ATOM 1836 N N . ASN B 1 86 ? -11.188 -17.438 -13.633 1 65.44 86 ASN B N 1
ATOM 1837 C CA . ASN B 1 86 ? -12.391 -17.641 -14.438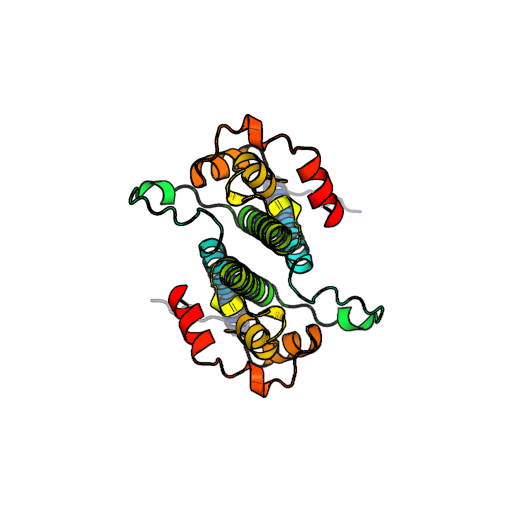 1 65.44 86 ASN B CA 1
ATOM 1838 C C . ASN B 1 86 ? -13.656 -17.344 -13.633 1 65.44 86 ASN B C 1
ATOM 1840 O O . ASN B 1 86 ? -14.734 -17.188 -14.203 1 65.44 86 ASN B O 1
ATOM 1844 N N . ASP B 1 87 ? -13.453 -17.297 -12.391 1 77.06 87 ASP B N 1
ATOM 1845 C CA . ASP B 1 87 ? -14.609 -16.938 -11.57 1 77.06 87 ASP B CA 1
ATOM 1846 C C . ASP B 1 87 ? -14.562 -15.461 -11.172 1 77.06 87 ASP B C 1
ATOM 1848 O O . ASP B 1 87 ? -14.164 -15.125 -10.055 1 77.06 87 ASP B O 1
ATOM 1852 N N . TYR B 1 88 ? -15.047 -14.703 -11.992 1 76 88 TYR B N 1
ATOM 1853 C CA . TYR B 1 88 ? -14.969 -13.258 -11.859 1 76 88 TYR B CA 1
ATOM 1854 C C . TYR B 1 88 ? -15.742 -12.781 -10.633 1 76 88 TYR B C 1
ATOM 1856 O O . TYR B 1 88 ? -15.352 -11.797 -10 1 76 88 TYR B O 1
ATOM 1864 N N . ASP B 1 89 ? -16.719 -13.594 -10.391 1 79.62 89 ASP B N 1
ATOM 1865 C CA . ASP B 1 89 ? -17.5 -13.203 -9.227 1 79.62 89 ASP B CA 1
ATOM 1866 C C . ASP B 1 89 ? -16.703 -13.391 -7.938 1 79.62 89 ASP B C 1
ATOM 1868 O O . ASP B 1 89 ? -16.719 -12.523 -7.055 1 79.62 89 ASP B O 1
ATOM 1872 N N . LEU B 1 90 ? -16.125 -14.477 -7.902 1 83.88 90 LEU B N 1
ATOM 1873 C CA . LEU B 1 90 ? -15.328 -14.766 -6.719 1 83.88 90 LEU B CA 1
ATOM 1874 C C . LEU B 1 90 ? -14.188 -13.766 -6.586 1 83.88 90 LEU B C 1
ATOM 1876 O O . LEU B 1 90 ? -13.945 -13.227 -5.5 1 83.88 90 LEU B O 1
ATOM 1880 N N . ILE B 1 91 ? -13.57 -13.508 -7.66 1 85.62 91 ILE B N 1
ATOM 1881 C CA . ILE B 1 91 ? -12.453 -12.57 -7.68 1 85.62 91 ILE B CA 1
ATOM 1882 C C . ILE B 1 91 ? -12.93 -11.18 -7.262 1 85.62 91 ILE B C 1
ATOM 1884 O O . ILE B 1 91 ? -12.297 -10.523 -6.438 1 85.62 91 ILE B O 1
ATOM 1888 N N . GLY B 1 92 ? -14.031 -10.805 -7.805 1 86.38 92 GLY B N 1
ATOM 1889 C CA . GLY B 1 92 ? -14.602 -9.508 -7.457 1 86.38 92 GLY B CA 1
ATOM 1890 C C . GLY B 1 92 ? -14.922 -9.383 -5.98 1 86.38 92 GLY B C 1
ATOM 1891 O O . GLY B 1 92 ? -14.68 -8.336 -5.375 1 86.38 92 GLY B O 1
ATOM 1892 N N . GLN B 1 93 ? -15.469 -10.414 -5.438 1 89.25 93 GLN B N 1
ATOM 1893 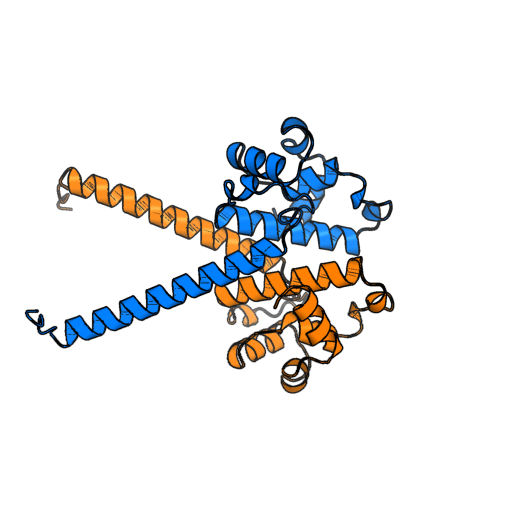C CA . GLN B 1 93 ? -15.82 -10.398 -4.023 1 89.25 93 GLN B CA 1
ATOM 1894 C C . GLN B 1 93 ? -14.578 -10.273 -3.146 1 89.25 93 GLN B C 1
ATOM 1896 O O . GLN B 1 93 ? -14.602 -9.594 -2.117 1 89.25 93 GLN B O 1
ATOM 1901 N N . ILE B 1 94 ? -13.547 -10.883 -3.578 1 91 94 ILE B N 1
ATOM 1902 C CA . ILE B 1 94 ? -12.312 -10.828 -2.797 1 91 94 ILE B CA 1
ATOM 1903 C C . ILE B 1 94 ? -11.711 -9.43 -2.883 1 91 94 ILE B C 1
ATOM 1905 O O . ILE B 1 94 ? -11.367 -8.828 -1.861 1 91 94 ILE B O 1
ATOM 1909 N N . LEU B 1 95 ? -11.688 -8.93 -4.07 1 91.38 95 LEU B N 1
ATOM 1910 C CA . LEU B 1 95 ? -11.07 -7.625 -4.277 1 91.38 95 LEU B CA 1
ATOM 1911 C C . LEU B 1 95 ? -11.883 -6.527 -3.605 1 91.38 95 LEU B C 1
ATOM 1913 O O . LEU B 1 95 ? -11.328 -5.531 -3.137 1 91.38 95 LEU B O 1
ATOM 1917 N N . ALA B 1 96 ? -13.133 -6.723 -3.471 1 90.88 96 ALA B N 1
ATOM 1918 C CA . ALA B 1 96 ? -14.031 -5.691 -2.959 1 90.88 96 ALA B CA 1
ATOM 1919 C C . ALA B 1 96 ? -14.234 -5.84 -1.454 1 90.88 96 ALA B C 1
ATOM 1921 O O . ALA B 1 96 ? -14.914 -5.023 -0.83 1 90.88 96 ALA B O 1
ATOM 1922 N N . PHE B 1 97 ? -13.648 -6.785 -0.903 1 92.75 97 PHE B N 1
ATOM 1923 C CA . PHE B 1 97 ? -13.914 -7.098 0.497 1 92.75 97 PHE B CA 1
ATOM 1924 C C . PHE B 1 97 ? -13.586 -5.906 1.388 1 92.75 97 PHE B C 1
ATOM 1926 O O . PHE B 1 97 ? -12.484 -5.359 1.32 1 92.75 97 PHE B O 1
ATOM 1933 N N . GLY B 1 98 ? -14.523 -5.422 2.154 1 90.69 98 GLY B N 1
ATOM 1934 C CA . GLY B 1 98 ? -14.32 -4.371 3.135 1 90.69 98 GLY B CA 1
ATOM 1935 C C . GLY B 1 98 ? -14.539 -2.979 2.574 1 90.69 98 GLY B C 1
ATOM 1936 O O . GLY B 1 98 ? -14.352 -1.982 3.279 1 90.69 98 GLY B O 1
ATOM 1937 N N . PHE B 1 99 ? -14.82 -2.865 1.363 1 91.06 99 PHE B N 1
ATOM 1938 C CA . PHE B 1 99 ? -15.062 -1.56 0.76 1 91.06 99 PHE B CA 1
ATOM 1939 C C . PHE B 1 99 ? -16.453 -1.04 1.124 1 91.06 99 PHE B C 1
ATOM 1941 O O . PHE B 1 99 ? -17.391 -1.822 1.29 1 91.06 99 PHE B O 1
ATOM 1948 N N . SER B 1 100 ? -16.406 0.26 1.218 1 88.69 100 SER B N 1
ATOM 1949 C CA . SER B 1 100 ? -17.719 0.884 1.383 1 88.69 100 SER B CA 1
ATOM 1950 C C . SER B 1 100 ? -18.531 0.792 0.102 1 88.69 100 SER B C 1
ATOM 1952 O O . SER B 1 100 ? -18 0.507 -0.97 1 88.69 100 SER B O 1
ATOM 1954 N N . GLN B 1 101 ? -19.781 1.107 0.241 1 84.81 101 GLN B N 1
ATOM 1955 C CA . GLN B 1 101 ? -20.672 1.061 -0.916 1 84.81 101 GLN B CA 1
ATOM 1956 C C . GLN B 1 101 ? -20.219 2.029 -2.002 1 84.81 101 GLN B C 1
ATOM 1958 O O . GLN B 1 101 ? -20.234 1.694 -3.188 1 84.81 101 GLN B O 1
ATOM 1963 N N . GLN B 1 102 ? -19.812 3.195 -1.581 1 83.75 102 GLN B N 1
ATOM 1964 C CA . GLN B 1 102 ? -19.344 4.191 -2.535 1 83.75 102 GLN B CA 1
ATOM 1965 C C . GLN B 1 102 ? -18.078 3.73 -3.234 1 83.75 102 GLN B C 1
ATOM 1967 O O . GLN B 1 102 ? -17.922 3.908 -4.445 1 83.75 102 GLN B O 1
ATOM 1972 N N . SER B 1 103 ? -17.25 3.09 -2.486 1 85.25 103 SER B N 1
ATOM 1973 C CA . SER B 1 103 ? -15.977 2.605 -3.023 1 85.25 103 SER B CA 1
ATOM 1974 C C . SER B 1 103 ? -16.188 1.397 -3.93 1 85.25 103 SER B C 1
ATOM 1976 O O . SER B 1 103 ? -15.445 1.202 -4.895 1 85.25 103 SER B O 1
ATOM 1978 N N . LEU B 1 104 ? -17.156 0.637 -3.631 1 85.06 104 LEU B N 1
ATOM 1979 C CA . LEU B 1 104 ? -17.484 -0.526 -4.449 1 85.06 104 LEU B CA 1
ATOM 1980 C C . LEU B 1 104 ? -17.922 -0.102 -5.848 1 85.06 104 LEU B C 1
ATOM 1982 O O . LEU B 1 104 ? -17.562 -0.751 -6.836 1 85.06 104 LEU B O 1
ATOM 1986 N N . ASN B 1 105 ? -18.672 0.892 -5.859 1 81.31 105 ASN B N 1
ATOM 1987 C CA . ASN B 1 105 ? -19.094 1.413 -7.156 1 81.31 105 ASN B CA 1
ATOM 1988 C C . ASN B 1 105 ? -17.906 1.833 -8.008 1 81.31 105 ASN B C 1
ATOM 1990 O O . ASN B 1 105 ? -17.844 1.52 -9.195 1 81.31 105 ASN B O 1
ATOM 1994 N N . LYS B 1 106 ? -17.031 2.467 -7.344 1 79.38 106 LYS B N 1
ATOM 1995 C CA . LYS B 1 106 ? -15.812 2.873 -8.039 1 79.38 106 LYS B CA 1
ATOM 1996 C C . LYS B 1 106 ? -15.055 1.66 -8.57 1 79.38 106 LYS B C 1
ATOM 1998 O O . LYS B 1 106 ? -14.633 1.641 -9.734 1 79.38 106 LYS B O 1
ATOM 2003 N N . LEU B 1 107 ? -14.922 0.733 -7.703 1 80.69 107 LEU B N 1
ATOM 2004 C CA . LEU B 1 107 ? -14.195 -0.479 -8.07 1 80.69 107 LEU B CA 1
ATOM 2005 C C . LEU B 1 107 ? -14.898 -1.213 -9.203 1 80.69 107 LEU B C 1
ATOM 2007 O O . LEU B 1 107 ? -14.242 -1.735 -10.109 1 80.69 107 LEU B O 1
ATOM 2011 N N . SER B 1 108 ? -16.156 -1.311 -9.148 1 80.56 108 SER B N 1
ATOM 2012 C CA . SER B 1 108 ? -16.938 -2.008 -10.164 1 80.56 108 SER B CA 1
ATOM 2013 C C . SER B 1 108 ? -16.75 -1.377 -11.539 1 80.56 108 SER B C 1
ATOM 2015 O O . SER B 1 108 ? -16.641 -2.084 -12.547 1 80.56 108 SER B O 1
ATOM 2017 N N . ILE B 1 109 ? -16.766 -0.128 -11.539 1 77.69 109 ILE B N 1
ATOM 2018 C CA . ILE B 1 109 ? -16.578 0.591 -12.789 1 77.69 109 ILE B CA 1
ATOM 2019 C C . ILE B 1 109 ? -15.156 0.371 -13.305 1 77.69 109 ILE B C 1
ATOM 2021 O O . ILE B 1 109 ? -14.953 0.077 -14.484 1 77.69 109 ILE B O 1
ATOM 2025 N N . MET B 1 110 ? -14.281 0.44 -12.438 1 74.75 110 MET B N 1
ATOM 2026 C CA . MET B 1 110 ? -12.875 0.339 -12.805 1 74.75 110 MET B CA 1
ATOM 2027 C C . MET B 1 110 ? -12.547 -1.051 -13.344 1 74.75 110 MET B C 1
ATOM 2029 O O . MET B 1 110 ? -11.742 -1.191 -14.266 1 74.75 110 MET B O 1
ATOM 2033 N N . MET B 1 111 ? -13.266 -2.041 -12.82 1 74 111 MET B N 1
ATOM 2034 C CA . MET B 1 111 ? -12.867 -3.412 -13.125 1 74 111 MET B CA 1
ATOM 2035 C C . MET B 1 111 ? -13.914 -4.098 -14 1 74 111 MET B C 1
ATOM 2037 O O . MET B 1 111 ? -13.781 -5.277 -14.328 1 74 111 MET B O 1
ATOM 2041 N N . ASN B 1 112 ? -14.844 -3.375 -14.383 1 74.56 112 ASN B N 1
ATOM 2042 C CA . ASN B 1 112 ? -15.93 -3.889 -15.219 1 74.56 112 ASN B CA 1
ATOM 2043 C C . ASN B 1 112 ? -16.547 -5.145 -14.617 1 74.56 112 ASN B C 1
ATOM 2045 O O . ASN B 1 112 ? -16.719 -6.148 -15.312 1 74.56 112 ASN B O 1
ATOM 2049 N N . PHE B 1 113 ? -16.547 -5.129 -13.359 1 67.31 113 PHE B N 1
ATOM 2050 C CA . PHE B 1 113 ? -17.203 -6.227 -12.664 1 67.31 113 PHE B CA 1
ATOM 2051 C C . PHE B 1 113 ? -18.719 -6.102 -12.781 1 67.31 113 PHE B C 1
ATOM 2053 O O . PHE B 1 113 ? -19.25 -5.004 -12.984 1 67.31 113 PHE B O 1
ATOM 2060 N N . THR B 1 114 ? -19.297 -7.348 -12.938 1 61.94 114 THR B N 1
ATOM 2061 C CA . THR B 1 114 ? -20.766 -7.383 -12.953 1 61.94 114 THR B CA 1
ATOM 2062 C C . THR B 1 114 ? -21.328 -6.547 -11.812 1 61.94 114 THR B C 1
ATOM 2064 O O . THR B 1 114 ? -20.641 -6.27 -10.828 1 61.94 114 THR B O 1
ATOM 2067 N N . PRO B 1 115 ? -22.609 -6.352 -11.922 1 58.25 115 PRO B N 1
ATOM 2068 C CA . PRO B 1 115 ? -23.344 -5.438 -11.031 1 58.25 115 PRO B CA 1
ATOM 2069 C C . PRO B 1 115 ? -23 -5.656 -9.555 1 58.25 115 PRO B C 1
ATOM 2071 O O . PRO B 1 115 ? -22.688 -6.777 -9.148 1 58.25 115 PRO B O 1
ATOM 2074 N N . PHE B 1 116 ? -22.953 -4.5 -8.688 1 59.97 116 PHE B N 1
ATOM 2075 C CA . PHE B 1 116 ? -22.594 -4.199 -7.309 1 59.97 116 PHE B CA 1
ATOM 2076 C C . PHE B 1 116 ? -23.094 -5.285 -6.367 1 59.97 116 PHE B C 1
ATOM 2078 O O . PHE B 1 116 ? -22.406 -5.645 -5.402 1 59.97 116 PHE B O 1
ATOM 2085 N N . LYS B 1 117 ? -24.266 -5.738 -6.719 1 59.19 117 LYS B N 1
ATOM 2086 C CA . LYS B 1 117 ? -24.953 -6.602 -5.758 1 59.19 117 LYS B CA 1
ATOM 2087 C C . LYS B 1 117 ? -24.203 -7.914 -5.559 1 59.19 117 LYS B C 1
ATOM 2089 O O . LYS B 1 117 ? -24.141 -8.445 -4.449 1 59.19 117 LYS B O 1
ATOM 2094 N N . GLN B 1 118 ? -23.625 -8.227 -6.539 1 58.56 118 GLN B N 1
ATOM 2095 C CA . GLN B 1 118 ? -23.047 -9.562 -6.461 1 58.56 118 GLN B CA 1
ATOM 2096 C C . GLN B 1 118 ? -21.703 -9.531 -5.738 1 58.56 118 GLN B C 1
ATOM 2098 O O . GLN B 1 118 ? -21.312 -10.508 -5.094 1 58.56 118 GLN B O 1
ATOM 2103 N N . ILE B 1 119 ? -21.156 -8.344 -5.691 1 65.06 119 ILE B N 1
ATOM 2104 C CA . ILE B 1 119 ? -19.828 -8.305 -5.078 1 65.06 119 ILE B CA 1
ATOM 2105 C C . ILE B 1 119 ? -19.938 -7.809 -3.639 1 65.06 119 ILE B C 1
ATOM 2107 O O . ILE B 1 119 ? -19.016 -7.98 -2.842 1 65.06 119 ILE B O 1
ATOM 2111 N N . GLN B 1 120 ? -21.062 -7.34 -3.342 1 69.56 120 GLN B N 1
ATOM 2112 C CA . GLN B 1 120 ? -21.266 -6.746 -2.023 1 69.56 120 GLN B CA 1
ATOM 2113 C C . GLN B 1 120 ? -21.375 -7.82 -0.948 1 69.56 120 GLN B C 1
ATOM 2115 O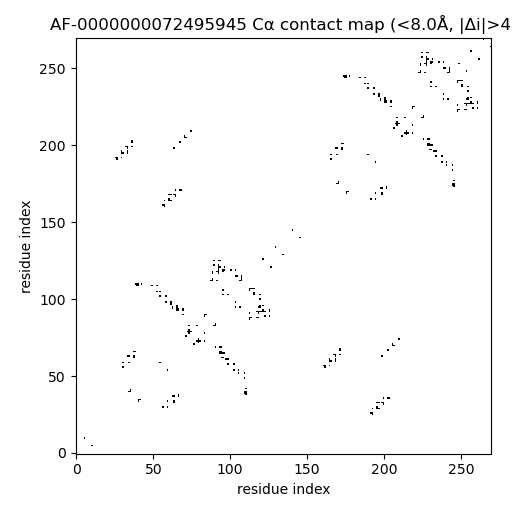 O . GLN B 1 120 ? -21.016 -7.594 0.207 1 69.56 120 GLN B O 1
ATOM 2120 N N . ARG B 1 121 ? -21.984 -8.922 -1.281 1 79 121 ARG B N 1
ATOM 2121 C CA . ARG B 1 121 ? -22.172 -9.984 -0.304 1 79 121 ARG B CA 1
ATOM 2122 C C . ARG B 1 121 ? -21.109 -11.07 -0.469 1 79 121 ARG B C 1
ATOM 2124 O O . ARG B 1 121 ? -21.203 -11.898 -1.376 1 79 121 ARG B O 1
ATOM 2131 N N . PRO B 1 122 ? -20.156 -11.039 0.485 1 85.56 122 PRO B N 1
ATOM 2132 C CA . PRO B 1 122 ? -19.125 -12.07 0.347 1 85.56 122 PRO B CA 1
ATOM 2133 C C . PRO B 1 122 ? -19.656 -13.477 0.56 1 85.56 122 PRO B C 1
ATOM 2135 O O . PRO B 1 122 ? -20.438 -13.719 1.495 1 85.56 122 PRO B O 1
ATOM 2138 N N . SER B 1 123 ? -19.375 -14.312 -0.415 1 87.19 123 SER B N 1
ATOM 2139 C CA . SER B 1 123 ? -19.734 -15.719 -0.291 1 87.19 123 SER B CA 1
ATOM 2140 C C . SER B 1 123 ? -19.047 -16.359 0.906 1 87.19 123 SER B C 1
ATOM 2142 O O . SER B 1 123 ? -18.156 -15.766 1.514 1 87.19 123 SER B O 1
ATOM 2144 N N . LEU B 1 124 ? -19.516 -17.547 1.199 1 88.81 124 LEU B N 1
ATOM 2145 C CA . LEU B 1 124 ? -18.953 -18.281 2.334 1 88.81 124 LEU B CA 1
ATOM 2146 C C . LEU B 1 124 ? -17.469 -18.547 2.125 1 88.81 124 LEU B C 1
ATOM 2148 O O . LEU B 1 124 ? -16.688 -18.453 3.068 1 88.81 124 LEU B O 1
ATOM 2152 N N . ILE B 1 125 ? -17.188 -18.828 0.981 1 87.25 125 ILE B N 1
ATOM 2153 C CA . ILE B 1 125 ? -15.797 -19.141 0.671 1 87.25 125 ILE B CA 1
ATOM 2154 C C . ILE B 1 125 ? -14.938 -17.891 0.886 1 87.25 125 ILE B C 1
ATOM 2156 O O . ILE B 1 125 ? -13.836 -17.984 1.439 1 87.25 125 ILE B O 1
ATOM 2160 N N . VAL B 1 126 ? -15.453 -16.781 0.476 1 90.38 126 VAL B N 1
ATOM 2161 C CA . VAL B 1 126 ? -14.719 -15.531 0.598 1 90.38 126 VAL B CA 1
ATOM 2162 C C . VAL B 1 126 ? -14.547 -15.172 2.072 1 90.38 126 VAL B C 1
ATOM 2164 O O . VAL B 1 126 ? -13.469 -14.75 2.498 1 90.38 126 VAL B O 1
ATOM 2167 N N . ARG B 1 127 ? -15.578 -15.352 2.861 1 91.56 127 ARG B N 1
ATOM 2168 C CA . ARG B 1 127 ? -15.516 -15.086 4.297 1 91.56 127 ARG B CA 1
ATOM 2169 C C . ARG B 1 127 ? -14.477 -15.969 4.969 1 91.56 127 ARG B C 1
ATOM 2171 O O . ARG B 1 127 ? -13.734 -15.516 5.844 1 91.56 127 ARG B O 1
ATOM 2178 N N . LYS B 1 128 ? -14.438 -17.203 4.547 1 90.75 128 LYS B N 1
ATOM 2179 C CA . LYS B 1 128 ? -13.461 -18.125 5.109 1 90.75 128 LYS B CA 1
ATOM 2180 C C . LYS B 1 128 ? -12.031 -17.688 4.785 1 90.75 128 LYS B C 1
ATOM 2182 O O . LYS B 1 128 ? -11.141 -17.812 5.629 1 90.75 128 LYS B O 1
ATOM 2187 N N . ILE B 1 129 ? -11.859 -17.203 3.613 1 89.69 129 ILE B N 1
ATOM 2188 C CA . ILE B 1 129 ? -10.539 -16.75 3.188 1 89.69 129 ILE B CA 1
ATOM 2189 C C . ILE B 1 129 ? -10.078 -15.594 4.078 1 89.69 129 ILE B C 1
ATOM 2191 O O . ILE B 1 129 ? -8.961 -15.625 4.609 1 89.69 129 ILE B O 1
ATOM 2195 N N . PHE B 1 130 ? -10.906 -14.641 4.305 1 92.06 130 PHE B N 1
ATOM 2196 C CA . PHE B 1 130 ? -10.477 -13.445 5.02 1 92.06 130 PHE B CA 1
ATOM 2197 C C . PHE B 1 130 ? -10.398 -13.711 6.516 1 92.06 130 PHE B C 1
ATOM 2199 O O . PHE B 1 130 ? -9.641 -13.047 7.23 1 92.06 130 PHE B O 1
ATOM 2206 N N . ILE B 1 131 ? -11.125 -14.688 6.984 1 91.44 131 ILE B N 1
ATOM 2207 C CA . ILE B 1 131 ? -10.953 -15.125 8.367 1 91.44 131 ILE B CA 1
ATOM 2208 C C . ILE B 1 131 ? -9.562 -15.711 8.555 1 91.44 131 ILE B C 1
ATOM 2210 O O . ILE B 1 131 ? -8.898 -15.445 9.555 1 91.44 131 ILE B O 1
ATOM 2214 N N . LYS B 1 132 ? -9.156 -16.469 7.57 1 87.38 132 LYS B N 1
ATOM 2215 C CA . LYS B 1 132 ? -7.816 -17.047 7.578 1 87.38 132 LYS B CA 1
ATOM 2216 C C . LYS B 1 132 ? -6.754 -15.961 7.723 1 87.38 132 LYS B C 1
ATOM 2218 O O . LYS B 1 132 ? -5.684 -16.203 8.281 1 87.38 132 LYS B O 1
ATOM 2223 N N . TYR B 1 133 ? -7.031 -14.789 7.316 1 86.81 133 TYR B N 1
ATOM 2224 C CA . TYR B 1 133 ? -6.07 -13.695 7.332 1 86.81 133 TYR B CA 1
ATOM 2225 C C . TYR B 1 133 ? -6.391 -12.703 8.445 1 86.81 133 TYR B C 1
ATOM 2227 O O . TYR B 1 133 ? -5.918 -11.562 8.422 1 86.81 133 TYR B O 1
ATOM 2235 N N . ASN B 1 134 ? -7.207 -13.055 9.305 1 83.19 134 ASN B N 1
ATOM 2236 C CA . ASN B 1 134 ? -7.59 -12.297 10.5 1 83.19 134 ASN B CA 1
ATOM 2237 C C . ASN B 1 134 ? -8.289 -10.992 10.133 1 83.19 134 ASN B C 1
ATOM 2239 O O . ASN B 1 134 ? -7.996 -9.945 10.711 1 83.19 134 ASN B O 1
ATOM 2243 N N . LEU B 1 135 ? -9.031 -11.07 9.141 1 85.38 135 LEU B N 1
ATOM 2244 C CA . LEU B 1 135 ? -9.82 -9.93 8.688 1 85.38 135 LEU B CA 1
ATOM 2245 C C . LEU B 1 135 ? -11.305 -10.266 8.68 1 85.38 135 LEU B C 1
ATOM 2247 O O . LEU B 1 135 ? -11.68 -11.438 8.531 1 85.38 135 LEU B O 1
#

pLDDT: mean 80.1, std 16.77, range [37.16, 97.31]

Organism: Sarcoptes scabiei (NCBI:txid52283)

Radius of gyration: 22.0 Å; Cα contacts (8 Å, |Δi|>4): 211; chains: 2; bounding box: 51×69×61 Å

Foldseek 3Di:
DPPPPADPVRVVVVVVVVVVVVVVVVVVVVLVVLLVPQPLQPPPDPDPPLVPQDDDSVLSVLLSVLVVLVVVCCVPPCVCVVPVVVVLLLSLLSSCPPPDLVVLVNVCVSRVRPDSVSNVDHDPVSVVSVVVVVD/DPPPPADPVRVVVVVVVVVVVVVVVVVVVVLVVLLVPQPLQPPPDPDDPLVPQDDDSVLSVLLSVLVVLVVVCCVPPCVCVVPVVVPLLLSLLSSCPPPDLVVLVNVCVSRVRPDSVSNVDHDPVSVVSVVVVVD

Solvent-accessible surface area (backbone atoms only — not comparable to full-atom values): 15615 Å² total; per-residue (Å²): 127,85,72,78,80,68,52,70,68,52,48,53,49,50,52,53,51,51,52,50,51,50,52,54,49,52,40,50,51,39,50,53,59,34,51,70,70,39,83,48,64,72,53,85,72,79,74,71,74,65,74,73,69,68,74,50,73,55,54,46,38,49,36,50,39,29,44,50,50,49,55,49,41,50,74,69,34,64,83,34,63,78,48,44,89,67,38,56,61,61,50,42,20,45,47,41,62,87,53,50,74,73,52,41,53,52,49,30,65,56,54,68,47,73,69,66,72,64,34,69,57,63,48,72,68,51,51,51,55,36,46,75,70,75,90,128,84,72,78,80,68,52,71,67,53,47,53,49,51,51,54,50,52,50,51,51,50,52,53,50,52,40,50,52,39,51,52,58,33,52,72,68,39,83,48,66,73,56,83,71,80,78,72,76,66,74,74,69,68,74,50,75,56,52,45,38,48,36,48,38,29,44,50,51,48,54,50,42,50,73,70,33,63,82,34,63,79,50,45,88,67,38,56,61,61,50,43,20,44,46,42,60,89,54,51,73,72,52,41,53,52,49,30,64,58,54,68,48,73,68,68,72,64,34,67,56,64,48,71,68,51,50,52,54,36,46,75,68,76,90

InterPro domains:
  IPR011598 Myc-type, basic helix-loop-helix (bHLH) domain [PF00010] (12-71)
  IPR011598 Myc-type, basic helix-loop-helix (bHLH) domain [PS50888] (11-71)
  IPR011598 Myc-type, basic helix-loop-helix (bHLH) domain [SM00353] (17-77)
  IPR036638 Helix-loop-helix DNA-binding domain superfamily [G3DSA:4.10.280.10] (11-77)
  IPR036638 Helix-loop-helix DNA-binding domain superfamily [SSF47459] (8-78)
  IPR050359 Basic helix-loop-helix transcription factors [PTHR19290] (9-79)

Secondary structure (DSSP, 8-state):
-------HHHHHHHHHHHHHHHHHHHHHHHHHHHHTTSTTTT-SS--GGGGG-PPPHHHHHHHHHHHHHHHHHHHH-GGGGS-GGG-HHHHHHHHTTT--HHHHHHHHHHHTPSPTHHHHS--HHHHHHHHHTT-/-------HHHHHHHHHHHHHHHHHHHHHHHHHHHHTTSTTTT-S----GGGG-PPPHHHHHHHHHHHHHHHHHHHH-GGGGS-GGG-HHHHHHHHTTT--HHHHHHHHHHHTPSPTHHHHS--HHHHHHHHHTT-